Protein AF-0000000067925665 (afdb_homodimer)

Nearest PDB structures (foldseek):
  3bj8-assembly2_C  TM=7.195E-01  e=6.889E-09  Mus musculus
  3bj7-assembly2_C  TM=7.429E-01  e=3.685E-08  Mus musculus
  2b3v-assembly1_A  TM=7.697E-01  e=1.733E-07  Homo sapiens
  2q4v-assembly1_B  TM=7.565E-01  e=7.492E-08  Homo sapiens
  7mx2-assembly1_A  TM=7.581E-01  e=2.552E-07  Homo sapiens

Secondary structure (DSSP, 8-state):
--PEEEEE-TT-GGGGGSB-TTSSSSPPPHHHHHHHHHSTTEEEEEEEETTEEEEEEEEEEE--SSS--EEEEEEEEE-GGG-SSSHHHHHHHHHHHHHHHTT-SEEEEEEETT-HHHHHHHHT-SS-B---EEEEEEEEE-S-------/--PEEEEE-TT-GGGGGSB-TTSSSSPPPHHHHHHHHHSTTEEEEEEEETTEEEEEEEEEEE--SSS--EEEEEEEEE-GGG-SSSHHHHHHHHHHHHHHHTT-SEEEEEEETT-HHHHHHHHT-SS-B---EEEEEEEEE-S-------

Foldseek 3Di:
DDKDKDKDAQVNLVLQVAEDPPQDPDDDDSVVVNVQRPDPQKIKIFIDDPSHGFHMWIWGWDDDPPDFIEIETEDTGGHPVCPPVCRSVVNVVVVVVVCVVVRGPYYDYDDDPPPVVVVVSVVPDPDDDDDDDDDDDDDDDPDDPPPPPD/DDKDKDKDAQVNLVLQVAEDPWQDPDDDDSVVVNVQRPDPQKIKIFIDDPSHGFHMWIWGWDDDPPDFIEIETEDTGGHPVCPPVCRSVVNVVVVVVVCVVVRGPYYDYDDDPPPVVVVVSVVPDPDDDDDDDDDDDDDDDPDDPPPPPD

pLDDT: mean 94.0, std 12.08, range [24.66, 98.81]

Solvent-accessible surface area (backbone atoms only — not comparable to full-atom values): 16370 Å² total; per-residue (Å²): 134,74,74,45,79,42,76,61,49,68,88,46,66,71,61,66,72,38,55,45,71,66,31,51,97,39,75,74,36,70,69,35,36,51,52,31,43,63,35,76,52,42,46,38,33,33,31,32,44,93,82,25,30,40,22,37,32,34,32,36,59,43,70,33,38,45,54,73,30,28,26,38,45,76,44,78,27,53,11,75,95,56,50,96,67,57,54,67,58,53,44,49,53,54,49,51,50,51,28,44,77,70,61,19,41,29,32,35,40,65,43,51,77,83,40,56,71,60,49,53,55,64,70,65,46,87,54,58,56,73,79,71,40,63,31,36,32,43,53,31,47,52,61,71,71,77,70,73,74,121,137,72,73,44,79,42,75,59,48,69,88,46,66,70,61,66,72,38,54,44,71,65,31,52,97,40,75,72,37,69,70,34,35,51,52,32,44,64,34,76,55,43,46,40,34,33,32,31,43,93,83,25,30,40,24,37,33,34,34,36,60,43,70,32,36,45,54,74,30,27,27,38,46,74,44,76,27,53,11,74,95,57,52,95,67,58,55,68,58,54,43,49,53,54,49,52,51,51,30,43,76,70,62,21,42,30,32,35,38,66,43,51,77,82,40,56,71,60,49,53,55,63,71,66,46,87,52,57,56,73,80,71,41,64,32,35,33,44,51,31,47,52,62,72,72,77,70,73,75,122

Organism: Mesorhizobium plurifarium (NCBI:txid69974)

Structure (mmCIF, N/CA/C/O backbone):
data_AF-0000000067925665-model_v1
#
loop_
_entity.id
_entity.type
_entity.pdbx_description
1 polymer "Aminoglycoside 6'-N-acetyltransferase"
#
loop_
_atom_site.group_PDB
_atom_site.id
_atom_site.type_symbol
_atom_site.label_atom_id
_atom_site.label_alt_id
_atom_site.label_comp_id
_atom_site.label_asym_id
_atom_site.label_entity_id
_atom_site.label_seq_id
_atom_site.pdbx_PDB_ins_code
_atom_site.Cartn_x
_atom_site.Cartn_y
_atom_site.Cartn_z
_atom_site.occupancy
_atom_site.B_iso_or_equiv
_atom_site.auth_seq_id
_atom_site.auth_comp_id
_atom_site.auth_asym_id
_atom_site.auth_atom_id
_atom_site.pdbx_PDB_model_num
ATOM 1 N N . MET A 1 1 ? -8.602 -28.922 -16.219 1 76.88 1 MET A N 1
ATOM 2 C CA . MET A 1 1 ? -7.559 -28.672 -15.234 1 76.88 1 MET A CA 1
ATOM 3 C C . MET A 1 1 ? -8.164 -28.141 -13.93 1 76.88 1 MET A C 1
ATOM 5 O O . MET A 1 1 ? -9.078 -27.328 -13.953 1 76.88 1 MET A O 1
ATOM 9 N N . ASN A 1 2 ? -7.898 -28.891 -12.844 1 91.25 2 ASN A N 1
ATOM 10 C CA . ASN A 1 2 ? -8.469 -28.484 -11.562 1 91.25 2 ASN A CA 1
ATOM 11 C C . ASN A 1 2 ? -7.59 -27.484 -10.836 1 91.25 2 ASN A C 1
ATOM 13 O O . ASN A 1 2 ? -6.43 -27.766 -10.531 1 91.25 2 ASN A O 1
ATOM 17 N N . VAL A 1 3 ? -7.988 -26.25 -10.703 1 97.19 3 VAL A N 1
ATOM 18 C CA . VAL A 1 3 ? -7.234 -25.203 -10.039 1 97.19 3 VAL A CA 1
ATOM 19 C C . VAL A 1 3 ? -7.754 -25.016 -8.609 1 97.19 3 VAL A C 1
ATOM 21 O O . VAL A 1 3 ? -8.961 -24.859 -8.398 1 97.19 3 VAL A O 1
ATOM 24 N N . GLU A 1 4 ? -6.863 -25.172 -7.641 1 98.38 4 GLU A N 1
ATOM 25 C CA . GLU A 1 4 ? -7.176 -24.859 -6.254 1 98.38 4 GLU A CA 1
ATOM 26 C C . GLU A 1 4 ? -6.723 -23.438 -5.895 1 98.38 4 GLU A C 1
ATOM 28 O O . GLU A 1 4 ? -5.555 -23.094 -6.07 1 98.38 4 GLU A O 1
ATOM 33 N N . ILE A 1 5 ? -7.672 -22.609 -5.465 1 98.69 5 ILE A N 1
ATOM 34 C CA . ILE A 1 5 ? -7.359 -21.281 -4.934 1 98.69 5 ILE A CA 1
ATOM 35 C C . ILE A 1 5 ? -7.227 -21.359 -3.416 1 98.69 5 ILE A C 1
ATOM 37 O O . ILE A 1 5 ? -8.172 -21.734 -2.721 1 98.69 5 ILE A O 1
ATOM 41 N N . ARG A 1 6 ? -6.062 -20.953 -2.941 1 98.25 6 ARG A N 1
ATOM 42 C CA . ARG A 1 6 ? -5.789 -21.172 -1.525 1 98.25 6 ARG A CA 1
ATOM 43 C C . ARG A 1 6 ? -5.168 -19.922 -0.889 1 98.25 6 ARG A C 1
ATOM 45 O O . ARG A 1 6 ? -4.195 -19.375 -1.404 1 98.25 6 ARG A O 1
ATOM 52 N N . ARG A 1 7 ? -5.758 -19.5 0.248 1 98.69 7 ARG A N 1
ATOM 53 C CA . ARG A 1 7 ? -5.105 -18.5 1.078 1 98.69 7 ARG A CA 1
ATOM 54 C C . ARG A 1 7 ? -3.984 -19.109 1.908 1 98.69 7 ARG A C 1
ATOM 56 O O . ARG A 1 7 ? -4.168 -20.156 2.525 1 98.69 7 ARG A O 1
ATOM 63 N N . LEU A 1 8 ? -2.846 -18.484 1.932 1 98.12 8 LEU A N 1
ATOM 64 C CA . LEU A 1 8 ? -1.741 -18.938 2.771 1 98.12 8 LEU A CA 1
ATOM 65 C C . LEU A 1 8 ? -1.791 -18.266 4.141 1 98.12 8 LEU A C 1
ATOM 67 O O . LEU A 1 8 ? -2.133 -17.094 4.246 1 98.12 8 LEU A O 1
ATOM 71 N N . HIS A 1 9 ? -1.463 -19.031 5.16 1 98 9 HIS A N 1
ATOM 72 C CA . HIS A 1 9 ? -1.347 -18.562 6.535 1 98 9 HIS A CA 1
ATOM 73 C C . HIS A 1 9 ? 0.054 -18.797 7.086 1 98 9 HIS A C 1
ATOM 75 O O . HIS A 1 9 ? 0.845 -19.531 6.484 1 98 9 HIS A O 1
ATOM 81 N N . PRO A 1 10 ? 0.32 -18.078 8.188 1 96.75 10 PRO A N 1
ATOM 82 C CA . PRO A 1 10 ? 1.591 -18.422 8.828 1 96.75 10 PRO A CA 1
ATOM 83 C C . PRO A 1 10 ? 1.768 -19.922 9.016 1 96.75 10 PRO A C 1
ATOM 85 O O . PRO A 1 10 ? 0.845 -20.609 9.469 1 96.75 10 PRO A O 1
ATOM 88 N N . GLY A 1 11 ? 2.924 -20.469 8.57 1 94.75 11 GLY A N 1
ATOM 89 C CA . GLY A 1 11 ? 3.168 -21.891 8.664 1 94.75 11 GLY A CA 1
ATOM 90 C C . GLY A 1 11 ? 2.971 -22.625 7.352 1 94.75 11 GLY A C 1
ATOM 91 O O . GLY A 1 11 ? 3.344 -23.797 7.223 1 94.75 11 GLY A O 1
ATOM 92 N N . ASP A 1 12 ? 2.432 -21.938 6.324 1 95.19 12 ASP A N 1
ATOM 93 C CA . ASP A 1 12 ? 2.16 -22.547 5.027 1 95.19 12 ASP A CA 1
ATOM 94 C C . ASP A 1 12 ? 3.344 -22.359 4.078 1 95.19 12 ASP A C 1
ATOM 96 O O . ASP A 1 12 ? 3.195 -22.5 2.859 1 95.19 12 ASP A O 1
ATOM 100 N N . ASP A 1 13 ? 4.52 -22.125 4.57 1 92.06 13 ASP A N 1
ATOM 101 C CA . ASP A 1 13 ? 5.684 -21.781 3.756 1 92.06 13 ASP A CA 1
ATOM 102 C C . ASP A 1 13 ? 6.016 -22.906 2.783 1 92.06 13 ASP A C 1
ATOM 104 O O . ASP A 1 13 ? 6.461 -22.656 1.66 1 92.06 13 ASP A O 1
ATOM 108 N N . ALA A 1 14 ? 5.785 -24.094 3.176 1 91.94 14 ALA A N 1
ATOM 109 C CA . ALA A 1 14 ? 6.152 -25.266 2.379 1 91.94 14 ALA A CA 1
ATOM 110 C C . ALA A 1 14 ? 5.363 -25.297 1.074 1 91.94 14 ALA A C 1
ATOM 112 O O . ALA A 1 14 ? 5.805 -25.906 0.093 1 91.94 14 ALA A O 1
ATOM 113 N N . VAL A 1 15 ? 4.195 -24.656 1.074 1 92.06 15 VAL A N 1
ATOM 114 C CA . VAL A 1 15 ? 3.33 -24.656 -0.099 1 92.06 15 VAL A CA 1
ATOM 115 C C . VAL A 1 15 ? 4.055 -24 -1.272 1 92.06 15 VAL A C 1
ATOM 117 O O . VAL A 1 15 ? 3.926 -24.453 -2.416 1 92.06 15 VAL A O 1
ATOM 120 N N . VAL A 1 16 ? 4.906 -22.984 -0.996 1 93.62 16 VAL A N 1
ATOM 121 C CA . VAL A 1 16 ? 5.527 -22.219 -2.072 1 93.62 16 VAL A CA 1
ATOM 122 C C . VAL A 1 16 ? 6.887 -22.812 -2.414 1 93.62 16 VAL A C 1
ATOM 124 O O . VAL A 1 16 ? 7.641 -22.25 -3.213 1 93.62 16 VAL A O 1
ATOM 127 N N . MET A 1 17 ? 7.25 -23.922 -1.856 1 88.44 17 MET A N 1
ATOM 128 C CA . MET A 1 17 ? 8.484 -24.625 -2.209 1 88.44 17 MET A CA 1
ATOM 129 C C . MET A 1 17 ? 8.391 -25.219 -3.615 1 88.44 17 MET A C 1
ATOM 131 O O . MET A 1 17 ? 9.414 -25.453 -4.262 1 88.44 17 MET A O 1
ATOM 135 N N . ARG A 1 18 ? 7.168 -25.5 -4.066 1 93.75 18 ARG A N 1
ATOM 136 C CA . ARG A 1 18 ? 6.926 -25.938 -5.438 1 93.75 18 ARG A CA 1
ATOM 137 C C . ARG A 1 18 ? 6.188 -24.859 -6.234 1 93.75 18 ARG A C 1
ATOM 139 O O . ARG A 1 18 ? 4.957 -24.859 -6.293 1 93.75 18 ARG A O 1
ATOM 146 N N . VAL A 1 19 ? 6.859 -24.047 -6.859 1 97.25 19 VAL A N 1
ATOM 147 C CA . VAL A 1 19 ? 6.312 -22.891 -7.566 1 97.25 19 VAL A CA 1
ATOM 148 C C . VAL A 1 19 ? 6.812 -22.875 -9.008 1 97.25 19 VAL A C 1
ATOM 150 O O . VAL A 1 19 ? 7.984 -23.156 -9.266 1 97.25 19 VAL A O 1
ATOM 153 N N . ALA A 1 20 ? 5.895 -22.703 -9.875 1 97.38 20 ALA A N 1
ATOM 154 C CA . ALA A 1 20 ? 6.258 -22.609 -11.289 1 97.38 20 ALA A CA 1
ATOM 155 C C . ALA A 1 20 ? 7.141 -21.391 -11.547 1 97.38 20 ALA A C 1
ATOM 157 O O . ALA A 1 20 ? 7.078 -20.406 -10.812 1 97.38 20 ALA A O 1
ATOM 158 N N . ASP A 1 21 ? 7.887 -21.453 -12.625 1 95.31 21 ASP A N 1
ATOM 159 C CA . ASP A 1 21 ? 8.742 -20.328 -13.023 1 95.31 21 ASP A CA 1
ATOM 160 C C . ASP A 1 21 ? 7.918 -19.094 -13.344 1 95.31 21 ASP A C 1
ATOM 162 O O . ASP A 1 21 ? 6.84 -19.188 -13.93 1 95.31 21 ASP A O 1
ATOM 166 N N . ALA A 1 22 ? 8.383 -17.984 -12.883 1 96.19 22 ALA A N 1
ATOM 167 C CA . ALA A 1 22 ? 7.887 -16.672 -13.297 1 96.19 22 ALA A CA 1
ATOM 168 C C . ALA A 1 22 ? 6.602 -16.312 -12.555 1 96.19 22 ALA A C 1
ATOM 170 O O . ALA A 1 22 ? 5.898 -15.375 -12.938 1 96.19 22 ALA A O 1
ATOM 171 N N . VAL A 1 23 ? 6.277 -17.109 -11.477 1 97.75 23 VAL A N 1
ATOM 172 C CA . VAL A 1 23 ? 5.18 -16.688 -10.609 1 97.75 23 VAL A CA 1
ATOM 173 C C . VAL A 1 23 ? 5.613 -15.492 -9.766 1 97.75 23 VAL A C 1
ATOM 175 O O . VAL A 1 23 ? 4.848 -14.539 -9.578 1 97.75 23 VAL A O 1
ATOM 178 N N . PHE A 1 24 ? 6.781 -15.594 -9.25 1 97.44 24 PHE A N 1
ATOM 179 C CA . PHE A 1 24 ? 7.43 -14.508 -8.531 1 97.44 24 PHE A CA 1
ATOM 180 C C . PHE A 1 24 ? 8.547 -13.891 -9.367 1 97.44 24 PHE A C 1
ATOM 182 O O . PHE A 1 24 ? 9.102 -14.547 -10.25 1 97.44 24 PHE A O 1
ATOM 189 N N . ASP A 1 25 ? 8.859 -12.617 -9.133 1 95.75 25 ASP A N 1
ATOM 190 C CA . ASP A 1 25 ? 9.891 -11.922 -9.898 1 95.75 25 ASP A CA 1
ATOM 191 C C . ASP A 1 25 ? 11.281 -12.453 -9.555 1 95.75 25 ASP A C 1
ATOM 193 O O . ASP A 1 25 ? 12.148 -12.523 -10.422 1 95.75 25 ASP A O 1
ATOM 197 N N . GLU A 1 26 ? 11.523 -12.773 -8.305 1 96.5 26 GLU A N 1
ATOM 198 C CA . GLU A 1 26 ? 12.742 -13.367 -7.773 1 96.5 26 GLU A CA 1
ATOM 199 C C . GLU A 1 26 ? 12.43 -14.594 -6.914 1 96.5 26 GLU A C 1
ATOM 201 O O . GLU A 1 26 ? 11.281 -14.805 -6.523 1 96.5 26 GLU A O 1
ATOM 206 N N . PRO A 1 27 ? 13.438 -15.422 -6.738 1 95.5 27 PRO A N 1
ATOM 207 C CA . PRO A 1 27 ? 13.18 -16.562 -5.863 1 95.5 27 PRO A CA 1
ATOM 208 C C . PRO A 1 27 ? 12.648 -16.156 -4.492 1 95.5 27 PRO A C 1
ATOM 210 O O . PRO A 1 27 ? 13.133 -15.188 -3.902 1 95.5 27 PRO A O 1
ATOM 213 N N . VAL A 1 28 ? 11.695 -16.906 -4.07 1 96.81 28 VAL A N 1
ATOM 214 C CA . VAL A 1 28 ? 11.117 -16.656 -2.756 1 96.81 28 VAL A CA 1
ATOM 215 C C . VAL A 1 28 ? 12.141 -16.969 -1.668 1 96.81 28 VAL A C 1
ATOM 217 O O . VAL A 1 28 ? 12.789 -18.031 -1.698 1 96.81 28 VAL A O 1
ATOM 220 N N . ARG A 1 29 ? 12.328 -16.078 -0.733 1 95.94 29 ARG A N 1
ATOM 221 C CA . ARG A 1 29 ? 13.141 -16.328 0.455 1 95.94 29 ARG A CA 1
ATOM 222 C C . ARG A 1 29 ? 12.266 -16.766 1.628 1 95.94 29 ARG A C 1
ATOM 224 O O . ARG A 1 29 ? 11.32 -16.062 1.994 1 95.94 29 ARG A O 1
ATOM 231 N N . PRO A 1 30 ? 12.648 -17.828 2.264 1 94.75 30 PRO A N 1
ATOM 232 C CA . PRO A 1 30 ? 11.82 -18.344 3.35 1 94.75 30 PRO A CA 1
ATOM 233 C C . PRO A 1 30 ? 11.609 -17.328 4.469 1 94.75 30 PRO A C 1
ATOM 235 O O . PRO A 1 30 ? 10.508 -17.234 5.016 1 94.75 30 PRO A O 1
ATOM 238 N N . ASP A 1 31 ? 12.641 -16.625 4.812 1 95.31 31 ASP A N 1
ATOM 239 C CA . ASP A 1 31 ? 12.523 -15.648 5.891 1 95.31 31 ASP A CA 1
ATOM 240 C C . ASP A 1 31 ? 11.586 -14.508 5.496 1 95.31 31 ASP A C 1
ATOM 242 O O . ASP A 1 31 ? 10.789 -14.039 6.316 1 95.31 31 ASP A O 1
ATOM 246 N N . ARG A 1 32 ? 11.625 -14.086 4.254 1 96.88 32 ARG A N 1
ATOM 247 C CA . ARG A 1 32 ? 10.734 -13.039 3.775 1 96.88 32 ARG A CA 1
ATOM 248 C C . ARG A 1 32 ? 9.289 -13.523 3.717 1 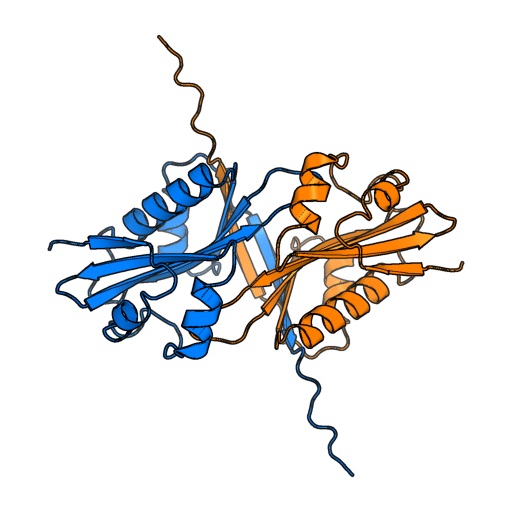96.88 32 ARG A C 1
ATOM 250 O O . ARG A 1 32 ? 8.375 -12.805 4.105 1 96.88 32 ARG A O 1
ATOM 257 N N . LEU A 1 33 ? 9.164 -14.719 3.244 1 97.44 33 LEU A N 1
ATOM 258 C CA . LEU A 1 33 ? 7.824 -15.297 3.178 1 97.44 33 LEU A CA 1
ATOM 259 C C . LEU A 1 33 ? 7.215 -15.414 4.57 1 97.44 33 LEU A C 1
ATOM 261 O O . LEU A 1 33 ? 6.059 -15.047 4.777 1 97.44 33 LEU A O 1
ATOM 265 N N . ALA A 1 34 ? 7.984 -15.93 5.477 1 96.5 34 ALA A N 1
ATOM 266 C CA . ALA A 1 34 ? 7.504 -16.047 6.852 1 96.5 34 ALA A CA 1
ATOM 267 C C . ALA A 1 34 ? 7.105 -14.695 7.418 1 96.5 34 ALA A C 1
ATOM 269 O O . ALA A 1 34 ? 6.051 -14.555 8.039 1 96.5 34 ALA A O 1
ATOM 270 N N . ALA A 1 35 ? 7.949 -13.719 7.242 1 96.44 35 ALA A N 1
ATOM 271 C CA . ALA A 1 35 ? 7.656 -12.367 7.707 1 96.44 35 ALA A CA 1
ATOM 272 C C . ALA A 1 35 ? 6.379 -11.828 7.066 1 96.44 35 ALA A C 1
ATOM 274 O O . ALA A 1 35 ? 5.551 -11.211 7.742 1 96.44 35 ALA A O 1
ATOM 275 N N . TYR A 1 36 ? 6.266 -12.078 5.773 1 97.69 36 TYR A N 1
ATOM 276 C CA . TYR A 1 36 ? 5.082 -11.648 5.035 1 97.69 36 TYR A CA 1
ATOM 277 C C . TYR A 1 36 ? 3.82 -12.273 5.613 1 97.69 36 TYR A C 1
ATOM 279 O O . TYR A 1 36 ? 2.857 -11.57 5.926 1 97.69 36 TYR A O 1
ATOM 287 N N . LEU A 1 37 ? 3.861 -13.547 5.793 1 97.69 37 LEU A N 1
ATOM 288 C CA . LEU A 1 37 ? 2.68 -14.289 6.219 1 97.69 37 LEU A CA 1
ATOM 289 C C . LEU A 1 37 ? 2.338 -13.984 7.672 1 97.69 37 LEU A C 1
ATOM 291 O O . LEU A 1 37 ? 1.18 -14.094 8.078 1 97.69 37 LEU A O 1
ATOM 295 N N . ASN A 1 38 ? 3.295 -13.562 8.461 1 97.06 38 ASN A N 1
ATOM 296 C CA . ASN A 1 38 ? 3.078 -13.266 9.875 1 97.06 38 ASN A CA 1
ATOM 297 C C . ASN A 1 38 ? 2.662 -11.812 10.086 1 97.06 38 ASN A C 1
ATOM 299 O O . ASN A 1 38 ? 2.287 -11.422 11.195 1 97.06 38 ASN A O 1
ATOM 303 N N . ALA A 1 39 ? 2.775 -10.969 9.102 1 96.56 39 ALA A N 1
ATOM 304 C CA . ALA A 1 39 ? 2.447 -9.555 9.234 1 96.56 39 ALA A CA 1
ATOM 305 C C . ALA A 1 39 ? 0.939 -9.328 9.164 1 96.56 39 ALA A C 1
ATOM 307 O O . ALA A 1 39 ? 0.317 -9.578 8.125 1 96.56 39 ALA A O 1
ATOM 308 N N . PRO A 1 40 ? 0.435 -8.773 10.25 1 94.44 40 PRO A N 1
ATOM 309 C CA . PRO A 1 40 ? -0.999 -8.492 10.164 1 94.44 40 PRO A CA 1
ATOM 310 C C . PRO A 1 40 ? -1.345 -7.535 9.023 1 94.44 40 PRO A C 1
ATOM 312 O O . PRO A 1 40 ? -0.622 -6.562 8.789 1 94.44 40 PRO A O 1
ATOM 315 N N . GLY A 1 41 ? -2.299 -7.848 8.242 1 96.06 41 GLY A N 1
ATOM 316 C CA . GLY A 1 41 ? -2.75 -7.004 7.145 1 96.06 41 GLY A CA 1
ATOM 317 C C . GLY A 1 41 ? -2.23 -7.453 5.793 1 96.06 41 GLY A C 1
ATOM 318 O O . GLY A 1 41 ? -2.664 -6.945 4.754 1 96.06 41 GLY A O 1
ATOM 319 N N . HIS A 1 42 ? -1.227 -8.367 5.852 1 98.31 42 HIS A N 1
ATOM 320 C CA . HIS A 1 42 ? -0.756 -8.969 4.605 1 98.31 42 HIS A CA 1
ATOM 321 C C . HIS A 1 42 ? -1.5 -10.266 4.305 1 98.31 42 HIS A C 1
ATOM 323 O O . HIS A 1 42 ? -1.731 -11.078 5.203 1 98.31 42 HIS A O 1
ATOM 329 N N . PHE A 1 43 ? -1.867 -10.414 3.023 1 98.56 43 PHE A N 1
ATOM 330 C CA . PHE A 1 43 ? -2.611 -11.594 2.594 1 98.56 43 PHE A CA 1
ATOM 331 C C . PHE A 1 43 ? -2.059 -12.133 1.28 1 98.56 43 PHE A C 1
ATOM 333 O O . PHE A 1 43 ? -1.716 -11.367 0.381 1 98.56 43 PHE A O 1
ATOM 340 N N . MET A 1 44 ? -1.987 -13.43 1.207 1 98.62 44 MET A N 1
ATOM 341 C CA . MET A 1 44 ? -1.531 -14.07 -0.023 1 98.62 44 MET A CA 1
ATOM 342 C C . MET A 1 44 ? -2.473 -15.203 -0.43 1 98.62 44 MET A C 1
ATOM 344 O O . MET A 1 44 ? -2.836 -16.047 0.395 1 98.62 44 MET A O 1
ATOM 348 N N . ILE A 1 45 ? -2.846 -15.172 -1.647 1 98.75 45 ILE A N 1
ATOM 349 C CA . ILE A 1 45 ? -3.57 -16.25 -2.305 1 98.75 45 ILE A CA 1
ATOM 350 C C . ILE A 1 45 ? -2.676 -16.906 -3.354 1 98.75 45 ILE A C 1
ATOM 352 O O . ILE A 1 45 ? -1.936 -16.219 -4.066 1 98.75 45 ILE A O 1
ATOM 356 N N . VAL A 1 46 ? -2.764 -18.234 -3.424 1 98.75 46 VAL A N 1
ATOM 357 C CA . VAL A 1 46 ? -2.076 -18.938 -4.5 1 98.75 46 VAL A CA 1
ATOM 358 C C . VAL A 1 46 ? -3.07 -19.797 -5.27 1 98.75 46 VAL A C 1
ATOM 360 O O . VAL A 1 46 ? -4.125 -20.172 -4.738 1 98.75 46 VAL A O 1
ATOM 363 N N . ALA A 1 47 ? -2.754 -20 -6.52 1 98.81 47 ALA A N 1
ATOM 364 C CA . ALA A 1 47 ? -3.402 -21 -7.348 1 98.81 47 ALA A CA 1
ATOM 365 C C . ALA A 1 47 ? -2.531 -22.25 -7.48 1 98.81 47 ALA A C 1
ATOM 367 O O . ALA A 1 47 ? -1.376 -22.172 -7.902 1 98.81 47 ALA A O 1
ATOM 368 N N . ILE A 1 48 ? -3.096 -23.391 -7.164 1 98.5 48 ILE A N 1
ATOM 369 C CA . ILE A 1 48 ? -2.344 -24.641 -7.184 1 98.5 48 ILE A CA 1
ATOM 370 C C . ILE A 1 48 ? -2.924 -25.562 -8.242 1 98.5 48 ILE A C 1
ATOM 372 O O . ILE A 1 48 ? -4.133 -25.812 -8.273 1 98.5 48 ILE A O 1
ATOM 376 N N . ILE A 1 49 ? -2.061 -26 -9.125 1 97.69 49 ILE A N 1
ATOM 377 C CA . ILE A 1 49 ? -2.387 -26.969 -10.164 1 97.69 49 ILE A CA 1
ATOM 378 C C . ILE A 1 49 ? -1.404 -28.141 -10.109 1 97.69 49 ILE A C 1
ATOM 380 O O . ILE A 1 49 ? -0.194 -27.938 -10.242 1 97.69 49 ILE A O 1
ATOM 384 N N . ASP A 1 50 ? -1.93 -29.328 -9.906 1 94.94 50 ASP A N 1
ATOM 385 C CA . ASP A 1 50 ? -1.1 -30.531 -9.828 1 94.94 50 ASP A CA 1
ATOM 386 C C . ASP A 1 50 ? 0.028 -30.359 -8.812 1 94.94 50 ASP A C 1
ATOM 388 O O . ASP A 1 50 ? 1.194 -30.609 -9.125 1 94.94 50 ASP A O 1
ATOM 392 N N . GLU A 1 51 ? -0.276 -29.734 -7.699 1 94.19 51 GLU A N 1
ATOM 393 C CA . GLU A 1 51 ? 0.587 -29.594 -6.531 1 94.19 51 GLU A CA 1
ATOM 394 C C . GLU A 1 51 ? 1.672 -28.547 -6.773 1 94.19 51 GLU A C 1
ATOM 396 O O . GLU A 1 51 ? 2.643 -28.469 -6.016 1 94.19 51 GLU A O 1
ATOM 401 N N . ILE A 1 52 ? 1.479 -27.781 -7.816 1 96.31 52 ILE A N 1
ATOM 402 C CA . ILE A 1 52 ? 2.416 -26.719 -8.156 1 96.31 52 ILE A CA 1
ATOM 403 C C . ILE A 1 52 ? 1.728 -25.359 -8.023 1 96.31 52 ILE A C 1
ATOM 405 O O . ILE A 1 52 ? 0.591 -25.188 -8.469 1 96.31 52 ILE A O 1
ATOM 409 N N . VAL A 1 53 ? 2.395 -24.484 -7.336 1 98.44 53 VAL A N 1
ATOM 410 C CA . VAL A 1 53 ? 1.88 -23.109 -7.32 1 98.44 53 VAL A CA 1
ATOM 411 C C . VAL A 1 53 ? 2.037 -22.484 -8.703 1 98.44 53 VAL A C 1
ATOM 413 O O . VAL A 1 53 ? 3.156 -22.234 -9.156 1 98.44 53 VAL A O 1
ATOM 416 N N . ALA A 1 54 ? 0.914 -22.234 -9.328 1 98.62 54 ALA A N 1
ATOM 417 C CA . ALA A 1 54 ? 0.888 -21.734 -10.703 1 98.62 54 ALA A CA 1
ATOM 418 C C . ALA A 1 54 ? 0.657 -20.234 -10.742 1 98.62 54 ALA A C 1
ATOM 420 O O . ALA A 1 54 ? 0.858 -19.594 -11.773 1 98.62 54 ALA A O 1
ATOM 421 N N . GLY A 1 55 ? 0.226 -19.656 -9.641 1 98.69 55 GLY A N 1
ATOM 422 C CA . GLY A 1 55 ? -0.042 -18.219 -9.539 1 98.69 55 GLY A CA 1
ATOM 423 C C . GLY A 1 55 ? -0.06 -17.719 -8.109 1 98.69 55 GLY A C 1
ATOM 424 O O . GLY A 1 55 ? -0.174 -18.516 -7.164 1 98.69 55 GLY A O 1
ATOM 425 N N . GLN A 1 56 ? 0.112 -16.422 -7.984 1 98.69 56 GLN A N 1
ATOM 426 C CA . GLN A 1 56 ? 0.035 -15.773 -6.68 1 98.69 56 GLN A CA 1
ATOM 427 C C . GLN A 1 56 ? -0.68 -14.43 -6.777 1 98.69 56 GLN A C 1
ATOM 429 O O . GLN A 1 56 ? -0.692 -13.805 -7.836 1 98.69 56 GLN A O 1
ATOM 434 N N . CYS A 1 57 ? -1.317 -14.039 -5.754 1 98.69 57 CYS A N 1
ATOM 435 C CA . CYS A 1 57 ? -1.908 -12.727 -5.52 1 98.69 57 CYS A CA 1
ATOM 436 C C . CYS A 1 57 ? -1.612 -12.242 -4.105 1 98.69 57 CYS A C 1
ATOM 438 O O . CYS A 1 57 ? -1.961 -12.906 -3.129 1 98.69 57 CYS A O 1
ATOM 440 N N . ALA A 1 58 ? -0.922 -11.164 -4.004 1 98.62 58 ALA A N 1
ATOM 441 C CA . ALA A 1 58 ? -0.505 -10.602 -2.721 1 98.62 58 ALA A CA 1
ATOM 442 C C . ALA A 1 58 ? -1.149 -9.242 -2.48 1 98.62 58 ALA A C 1
ATOM 444 O O . ALA A 1 58 ? -1.311 -8.453 -3.414 1 98.62 58 ALA A O 1
ATOM 445 N N . ALA A 1 59 ? -1.526 -8.984 -1.219 1 98.69 59 ALA A N 1
ATOM 446 C CA . ALA A 1 59 ? -2.211 -7.738 -0.899 1 98.69 59 ALA A CA 1
ATOM 447 C C . ALA A 1 59 ? -1.902 -7.293 0.526 1 98.69 59 ALA A C 1
ATOM 449 O O . ALA A 1 59 ? -1.452 -8.094 1.35 1 98.69 59 ALA A O 1
ATOM 450 N N . VAL A 1 60 ? -2.107 -6.043 0.772 1 98.25 60 VAL A N 1
ATOM 451 C CA . VAL A 1 60 ? -1.941 -5.473 2.105 1 98.25 60 VAL A CA 1
ATOM 452 C C . VAL A 1 60 ? -3.082 -4.5 2.396 1 98.25 60 VAL A C 1
ATOM 454 O O . VAL A 1 60 ? -3.504 -3.748 1.515 1 98.25 60 VAL A O 1
ATOM 457 N N . ILE A 1 61 ? -3.594 -4.5 3.613 1 97.94 61 ILE A N 1
ATOM 458 C CA . ILE A 1 61 ? -4.625 -3.551 4.023 1 97.94 61 ILE A CA 1
ATOM 459 C C . ILE A 1 61 ? -3.992 -2.186 4.289 1 97.94 61 ILE A C 1
ATOM 461 O O . ILE A 1 61 ? -2.988 -2.088 5 1 97.94 61 ILE A O 1
ATOM 465 N N . HIS A 1 62 ? -4.586 -1.217 3.729 1 97.56 62 HIS A N 1
ATOM 466 C CA . HIS A 1 62 ? -4.227 0.184 3.924 1 97.56 62 HIS A CA 1
ATOM 467 C C . HIS A 1 62 ? -5.316 0.929 4.691 1 97.56 62 HIS A C 1
ATOM 469 O O . HIS A 1 62 ? -6.41 1.146 4.168 1 97.56 62 HIS A O 1
ATOM 475 N N . ARG A 1 63 ? -5.012 1.342 5.883 1 97.81 63 ARG A N 1
ATOM 476 C CA . ARG A 1 63 ? -5.961 2.08 6.711 1 97.81 63 ARG A CA 1
ATOM 477 C C . ARG A 1 63 ? -5.715 3.582 6.617 1 97.81 63 ARG A C 1
ATOM 479 O O . ARG A 1 63 ? -4.617 4.016 6.266 1 97.81 63 ARG A O 1
ATOM 486 N N . HIS A 1 64 ? -6.707 4.305 6.934 1 97.25 64 HIS A N 1
ATOM 487 C CA . HIS A 1 64 ? -6.664 5.762 6.902 1 97.25 64 HIS A CA 1
ATOM 488 C C . HIS A 1 64 ? -7.441 6.359 8.07 1 97.25 64 HIS A C 1
ATOM 490 O O . HIS A 1 64 ? -8.477 5.824 8.477 1 97.25 64 HIS A O 1
ATOM 496 N N . PRO A 1 65 ? -6.961 7.473 8.547 1 96.88 65 PRO A N 1
ATOM 497 C CA . PRO A 1 65 ? -7.711 8.125 9.625 1 96.88 65 PRO A CA 1
ATOM 498 C C . PRO A 1 65 ? -8.969 8.836 9.125 1 96.88 65 PRO A C 1
ATOM 500 O O . PRO A 1 65 ? -9.898 9.07 9.898 1 96.88 65 PRO A O 1
ATOM 503 N N . ASP A 1 66 ? -9.016 9.227 7.812 1 97.12 66 ASP A N 1
ATOM 504 C CA . ASP A 1 66 ? -10.07 10.133 7.348 1 97.12 66 ASP A CA 1
ATOM 505 C C . ASP A 1 66 ? -10.844 9.516 6.18 1 97.12 66 ASP A C 1
ATOM 507 O O . ASP A 1 66 ? -11.656 10.188 5.551 1 97.12 66 ASP A O 1
ATOM 511 N N . LYS A 1 67 ? -10.617 8.273 5.801 1 96.81 67 LYS A N 1
ATOM 512 C CA . LYS A 1 67 ? -11.359 7.586 4.75 1 96.81 67 LYS A CA 1
ATOM 513 C C . LYS A 1 67 ? -11.43 6.086 5.02 1 96.81 67 LYS A C 1
ATOM 515 O O . LYS A 1 67 ? -10.93 5.609 6.043 1 96.81 67 LYS A O 1
ATOM 520 N N . VAL A 1 68 ? -12.062 5.383 4.164 1 96.31 68 VAL A N 1
ATOM 521 C CA . VAL A 1 68 ? -12.32 3.957 4.344 1 96.31 68 VAL A CA 1
ATOM 522 C C . VAL A 1 68 ? -11.016 3.172 4.195 1 96.31 68 VAL A C 1
ATOM 524 O O . VAL A 1 68 ? -10.078 3.641 3.555 1 96.31 68 VAL A O 1
ATOM 527 N N . SER A 1 69 ? -11.023 2.018 4.832 1 97.25 69 SER A N 1
ATOM 528 C CA . SER A 1 69 ? -9.906 1.106 4.633 1 97.25 69 SER A CA 1
ATOM 529 C C . SER A 1 69 ? -9.938 0.488 3.24 1 97.25 69 SER A C 1
ATOM 531 O O . SER A 1 69 ? -11 0.145 2.73 1 97.25 69 SER A O 1
ATOM 533 N N . GLU A 1 70 ? -8.758 0.368 2.73 1 97.81 70 GLU A N 1
ATOM 534 C CA . GLU A 1 70 ? -8.617 -0.157 1.376 1 97.81 70 GLU A CA 1
ATOM 535 C C . GLU A 1 70 ? -7.719 -1.392 1.356 1 97.81 70 GLU A C 1
ATOM 537 O O . GLU A 1 70 ? -6.887 -1.574 2.244 1 97.81 70 GLU A O 1
ATOM 542 N N . LEU A 1 71 ? -8.016 -2.27 0.413 1 98.44 71 LEU A N 1
ATOM 543 C CA . LEU A 1 71 ? -7.113 -3.373 0.1 1 98.44 71 LEU A CA 1
ATOM 544 C C . LEU A 1 71 ? -6.23 -3.033 -1.096 1 98.44 71 LEU A C 1
ATOM 546 O O . LEU A 1 71 ? -6.734 -2.764 -2.188 1 98.44 71 LEU A O 1
ATOM 550 N N . TYR A 1 72 ? -4.941 -2.961 -0.884 1 98.25 72 TYR A N 1
ATOM 551 C CA . TYR A 1 72 ? -3.99 -2.75 -1.97 1 98.25 72 TYR A CA 1
ATOM 552 C C . TYR A 1 72 ? -3.508 -4.078 -2.541 1 98.25 72 TYR A C 1
ATOM 554 O O . TYR A 1 72 ? -2.803 -4.832 -1.864 1 98.25 72 TYR A O 1
ATOM 562 N N . ILE A 1 73 ? -3.875 -4.375 -3.758 1 98.25 73 ILE A N 1
ATOM 563 C CA . ILE A 1 73 ? -3.361 -5.535 -4.48 1 98.25 73 ILE A CA 1
ATOM 564 C C . ILE A 1 73 ? -1.976 -5.219 -5.043 1 98.25 73 ILE A C 1
ATOM 566 O O . ILE A 1 73 ? -1.848 -4.469 -6.012 1 98.25 73 ILE A O 1
ATOM 570 N N . ASP A 1 74 ? -1.028 -5.859 -4.5 1 96.25 74 ASP A N 1
ATOM 571 C CA . ASP A 1 74 ? 0.366 -5.523 -4.773 1 96.25 74 ASP A CA 1
ATOM 572 C C . ASP A 1 74 ? 0.892 -6.305 -5.977 1 96.25 74 ASP A C 1
ATOM 574 O O . ASP A 1 74 ? 1.682 -5.781 -6.766 1 96.25 74 ASP A O 1
ATOM 578 N N . GLU A 1 75 ? 0.525 -7.566 -6.004 1 96.94 75 GLU A N 1
ATOM 579 C CA . GLU A 1 75 ? 1.033 -8.453 -7.043 1 96.94 75 GLU A CA 1
ATOM 580 C C . GLU A 1 75 ? -0.042 -9.43 -7.512 1 96.94 75 GLU A C 1
ATOM 582 O O . GLU A 1 75 ? -0.792 -9.969 -6.695 1 96.94 75 GLU A O 1
ATOM 587 N N . VAL A 1 76 ? -0.089 -9.586 -8.758 1 97.88 76 VAL A N 1
ATOM 588 C CA . VAL A 1 76 ? -0.813 -10.68 -9.398 1 97.88 76 VAL A CA 1
ATOM 589 C C . VAL A 1 76 ? 0.068 -11.328 -10.469 1 97.88 76 VAL A C 1
ATOM 591 O O . VAL A 1 76 ? 0.476 -10.672 -11.43 1 97.88 76 VAL A O 1
ATOM 594 N N . GLY A 1 77 ? 0.427 -12.562 -10.219 1 97.62 77 GLY A N 1
ATOM 595 C CA . GLY A 1 77 ? 1.272 -13.273 -11.164 1 97.62 77 GLY A CA 1
ATOM 596 C C . GLY A 1 77 ? 0.784 -14.68 -11.453 1 97.62 77 GLY A C 1
ATOM 597 O O . GLY A 1 77 ? 0.355 -15.398 -10.547 1 97.62 77 GLY A O 1
ATOM 598 N N . VAL A 1 78 ? 0.772 -15.023 -12.703 1 98.31 78 VAL A N 1
ATOM 599 C CA . VAL A 1 78 ? 0.472 -16.375 -13.164 1 98.31 78 VAL A CA 1
ATOM 600 C C . VAL A 1 78 ? 1.572 -16.859 -14.109 1 98.31 78 VAL A C 1
ATOM 602 O O . VAL A 1 78 ? 1.99 -16.125 -15.008 1 98.31 78 VAL A O 1
ATOM 605 N N . ALA A 1 79 ? 2.035 -18.094 -13.898 1 98.25 79 ALA A N 1
ATOM 606 C CA . ALA A 1 79 ? 3.066 -18.656 -14.766 1 98.25 79 ALA A CA 1
ATOM 607 C C . ALA A 1 79 ? 2.586 -18.719 -16.219 1 98.25 79 ALA A C 1
ATOM 609 O O . ALA A 1 79 ? 1.425 -19.031 -16.484 1 98.25 79 ALA A O 1
ATOM 610 N N . PRO A 1 80 ? 3.498 -18.516 -17.141 1 97.56 80 PRO A N 1
ATOM 611 C CA . PRO A 1 80 ? 3.133 -18.391 -18.562 1 97.56 80 PRO A CA 1
ATOM 612 C C . PRO A 1 80 ? 2.318 -19.578 -19.062 1 97.56 80 PRO A C 1
ATOM 614 O O . PRO A 1 80 ? 1.287 -19.391 -19.719 1 97.56 80 PRO A O 1
ATOM 617 N N . PRO A 1 81 ? 2.621 -20.812 -18.703 1 96.81 81 PRO A N 1
ATOM 618 C CA . PRO A 1 81 ? 1.852 -21.938 -19.234 1 96.81 81 PRO A CA 1
ATOM 619 C C . PRO A 1 81 ? 0.412 -21.953 -18.734 1 96.81 81 PRO A C 1
ATOM 621 O O . PRO A 1 81 ? -0.43 -22.672 -19.281 1 96.81 81 PRO A O 1
ATOM 624 N N . PHE A 1 82 ? 0.156 -21.188 -17.734 1 97.38 82 PHE A N 1
ATOM 625 C CA . PHE A 1 82 ? -1.149 -21.266 -17.094 1 97.38 82 PHE A CA 1
ATOM 626 C C . PHE A 1 82 ? -1.938 -19.984 -17.312 1 97.38 82 PHE A C 1
ATOM 628 O O . PHE A 1 82 ? -3.01 -19.797 -16.734 1 97.38 82 PHE A O 1
ATOM 635 N N . GLN A 1 83 ? -1.447 -19.078 -18.094 1 96.56 83 GLN A N 1
ATOM 636 C CA . GLN A 1 83 ? -2.107 -17.797 -18.344 1 96.56 83 GLN A CA 1
ATOM 637 C C . GLN A 1 83 ? -3.291 -17.969 -19.297 1 96.56 83 GLN A C 1
ATOM 639 O O . GLN A 1 83 ? -3.449 -19.016 -19.922 1 96.56 83 GLN A O 1
ATOM 644 N N . ARG A 1 84 ? -4.172 -16.984 -19.25 1 95.19 84 ARG A N 1
ATOM 645 C CA . ARG A 1 84 ? -5.344 -16.906 -20.125 1 95.19 84 ARG A CA 1
ATOM 646 C C . ARG A 1 84 ? -6.312 -18.062 -19.844 1 95.19 84 ARG A C 1
ATOM 648 O O . ARG A 1 84 ? -6.945 -18.578 -20.75 1 95.19 84 ARG A O 1
ATOM 655 N N . GLN A 1 85 ? -6.336 -18.469 -18.578 1 95.94 85 GLN A N 1
ATOM 656 C CA . GLN A 1 85 ? -7.23 -19.531 -18.156 1 95.94 85 GLN A CA 1
ATOM 657 C C . GLN A 1 85 ? -8.117 -19.078 -17 1 95.94 85 GLN A C 1
ATOM 659 O O . GLN A 1 85 ? -8.719 -19.906 -16.312 1 95.94 85 GLN A O 1
ATOM 664 N N . GLY A 1 86 ? -8.086 -17.797 -16.719 1 96.75 86 GLY A N 1
ATOM 665 C CA . GLY A 1 86 ? -8.969 -17.234 -15.727 1 96.75 86 GLY A CA 1
ATOM 666 C C . GLY A 1 86 ? -8.422 -17.328 -14.312 1 96.75 86 GLY A C 1
ATOM 667 O O . GLY A 1 86 ? -9.109 -17 -13.352 1 96.75 86 GLY A O 1
ATOM 668 N N . ILE A 1 87 ? -7.199 -17.75 -14.172 1 98.06 87 ILE A N 1
ATOM 669 C CA . ILE A 1 87 ? -6.602 -18.016 -12.859 1 98.06 87 ILE A CA 1
ATOM 670 C C . ILE A 1 87 ? -6.453 -16.688 -12.102 1 98.06 87 ILE A C 1
ATOM 672 O O . ILE A 1 87 ? -6.809 -16.609 -10.922 1 98.06 87 ILE A O 1
ATOM 676 N N . ALA A 1 88 ? -5.965 -15.672 -12.742 1 98.44 88 ALA A N 1
ATOM 677 C CA . ALA A 1 88 ? -5.785 -14.375 -12.094 1 98.44 88 ALA A CA 1
ATOM 678 C C . ALA A 1 88 ? -7.113 -13.828 -11.578 1 98.44 88 ALA A C 1
ATOM 680 O O . ALA A 1 88 ? -7.188 -13.305 -10.461 1 98.44 88 ALA A O 1
ATOM 681 N N . ARG A 1 89 ? -8.094 -13.992 -12.391 1 97.94 89 ARG A N 1
ATOM 682 C CA . ARG A 1 89 ? -9.422 -13.531 -12 1 97.94 89 ARG A CA 1
ATOM 683 C C . ARG A 1 89 ? -9.914 -14.258 -10.758 1 97.94 89 ARG A C 1
ATOM 685 O O . ARG A 1 89 ? -10.461 -13.641 -9.844 1 97.94 89 ARG A O 1
ATOM 692 N N . LYS A 1 90 ? -9.773 -15.523 -10.711 1 98.19 90 LYS A N 1
ATOM 693 C CA . LYS A 1 90 ? -10.188 -16.328 -9.562 1 98.19 90 LYS A CA 1
ATOM 694 C C . LYS A 1 90 ? -9.438 -15.906 -8.305 1 98.19 90 LYS A C 1
ATOM 696 O O . LYS A 1 90 ? -10.023 -15.844 -7.219 1 98.19 90 LYS A O 1
ATOM 701 N N . MET A 1 91 ? -8.141 -15.656 -8.453 1 98.69 91 MET A N 1
ATOM 702 C CA . MET A 1 91 ? -7.352 -15.227 -7.301 1 98.69 91 MET A CA 1
ATOM 703 C C . MET A 1 91 ? -7.809 -13.859 -6.805 1 98.69 91 MET A C 1
ATOM 705 O O . MET A 1 91 ? -7.934 -13.641 -5.598 1 98.69 91 MET A O 1
ATOM 709 N N . LEU A 1 92 ? -8.086 -12.938 -7.723 1 98.56 92 LEU A N 1
ATOM 710 C CA . LEU A 1 92 ? -8.57 -11.617 -7.355 1 98.56 92 LEU A CA 1
ATOM 711 C C . LEU A 1 92 ? -9.922 -11.703 -6.652 1 98.56 92 LEU A C 1
ATOM 713 O O . LEU A 1 92 ? -10.164 -10.984 -5.68 1 98.56 92 LEU A O 1
ATOM 717 N N . ASP A 1 93 ? -10.812 -12.594 -7.16 1 98.38 93 ASP A N 1
ATOM 718 C CA . ASP A 1 93 ? -12.094 -12.805 -6.504 1 98.38 93 ASP A CA 1
ATOM 719 C C . ASP A 1 93 ? -11.906 -13.195 -5.039 1 98.38 93 ASP A C 1
ATOM 721 O O . ASP A 1 93 ? -12.539 -12.617 -4.148 1 98.38 93 ASP A O 1
ATOM 725 N N . ALA A 1 94 ? -11.062 -14.125 -4.812 1 98.69 94 ALA A N 1
ATOM 726 C CA . ALA A 1 94 ? -10.797 -14.602 -3.457 1 98.69 94 ALA A CA 1
ATOM 727 C C . ALA A 1 94 ? -10.18 -13.492 -2.605 1 98.69 94 ALA A C 1
ATOM 729 O O . ALA A 1 94 ? -10.523 -13.336 -1.433 1 98.69 94 ALA A O 1
ATOM 730 N N . MET A 1 95 ? -9.281 -12.742 -3.195 1 98.75 95 MET A N 1
ATOM 731 C CA . MET A 1 95 ? -8.602 -11.68 -2.459 1 98.75 95 MET A CA 1
ATOM 732 C C . MET A 1 95 ? -9.57 -10.578 -2.066 1 98.75 95 MET A C 1
ATOM 734 O O . MET A 1 95 ? -9.508 -10.047 -0.953 1 98.75 95 MET A O 1
ATOM 738 N N . PHE A 1 96 ? -10.461 -10.203 -2.975 1 98.56 96 PHE A N 1
ATOM 739 C CA . PHE A 1 96 ? -11.445 -9.172 -2.676 1 98.56 96 PHE A CA 1
ATOM 740 C C . PHE A 1 96 ? -12.375 -9.617 -1.558 1 98.56 96 PHE A C 1
ATOM 742 O O . PHE A 1 96 ? -12.797 -8.812 -0.726 1 98.56 96 PHE A O 1
ATOM 749 N N . GLU A 1 97 ? -12.719 -10.891 -1.519 1 98.25 97 GLU A N 1
ATOM 750 C CA . GLU A 1 97 ? -13.523 -11.414 -0.421 1 98.25 97 GLU A CA 1
ATOM 751 C C . GLU A 1 97 ? -12.797 -11.273 0.914 1 98.25 97 GLU A C 1
ATOM 753 O O . GLU A 1 97 ? -13.414 -10.93 1.927 1 98.25 97 GLU A O 1
ATOM 758 N N . ILE A 1 98 ? -11.531 -11.523 0.938 1 98.19 98 ILE A N 1
ATOM 759 C CA . ILE A 1 98 ? -10.727 -11.328 2.139 1 98.19 98 ILE A CA 1
ATOM 760 C C . ILE A 1 98 ? -10.773 -9.859 2.559 1 98.19 98 ILE A C 1
ATOM 762 O O . ILE A 1 98 ? -10.922 -9.547 3.744 1 98.19 98 ILE A O 1
ATOM 766 N N . GLY A 1 99 ? -10.609 -8.953 1.553 1 98 99 GLY A N 1
ATOM 767 C CA . GLY A 1 99 ? -10.742 -7.531 1.844 1 98 99 GLY A CA 1
ATOM 768 C C . GLY A 1 99 ? -12.062 -7.18 2.512 1 98 99 GLY A C 1
ATOM 769 O O . GLY A 1 99 ? -12.078 -6.473 3.521 1 98 99 GLY A O 1
ATOM 770 N N . ARG A 1 100 ? -13.148 -7.75 1.979 1 97.81 100 ARG A N 1
ATOM 771 C CA . ARG A 1 100 ? -14.469 -7.52 2.553 1 97.81 100 ARG A CA 1
ATOM 772 C C . ARG A 1 100 ? -14.547 -8.047 3.98 1 97.81 100 ARG A C 1
ATOM 774 O O . ARG A 1 100 ? -15.047 -7.363 4.875 1 97.81 100 ARG A O 1
ATOM 781 N N . GLU A 1 101 ? -14.047 -9.188 4.176 1 97.19 101 GLU A N 1
ATOM 782 C CA . GLU A 1 101 ? -14.078 -9.836 5.484 1 97.19 101 GLU A CA 1
ATOM 783 C C . GLU A 1 101 ? -13.297 -9.023 6.52 1 97.19 101 GLU A C 1
ATOM 785 O O . GLU A 1 101 ? -13.57 -9.109 7.719 1 97.19 101 GLU A O 1
ATOM 790 N N . HIS A 1 102 ? -12.391 -8.25 6.055 1 96.19 102 HIS A N 1
ATOM 791 C CA . HIS A 1 102 ? -11.547 -7.48 6.965 1 96.19 102 HIS A CA 1
ATOM 792 C C . HIS A 1 102 ? -11.945 -6.004 6.965 1 96.19 102 HIS A C 1
ATOM 794 O O . HIS A 1 102 ? -11.141 -5.145 7.336 1 96.19 102 HIS A O 1
ATOM 800 N N . GLY A 1 103 ? -13.07 -5.727 6.391 1 95.75 103 GLY A N 1
ATOM 801 C CA . GLY A 1 103 ? -13.68 -4.414 6.559 1 95.75 103 GLY A CA 1
ATOM 802 C C . GLY A 1 103 ? -13.242 -3.416 5.504 1 95.75 103 GLY A C 1
ATOM 803 O O . GLY A 1 103 ? -13.523 -2.221 5.621 1 95.75 103 GLY A O 1
ATOM 804 N N . CYS A 1 104 ? -12.539 -3.822 4.504 1 97.81 104 CYS A N 1
ATOM 805 C CA . CYS A 1 104 ? -12.203 -2.92 3.404 1 97.81 104 CYS A CA 1
ATOM 806 C C . CYS A 1 104 ? -13.445 -2.59 2.578 1 97.81 104 CYS A C 1
ATOM 808 O O . CYS A 1 104 ? -14.25 -3.471 2.285 1 97.81 104 CYS A O 1
ATOM 810 N N . GLU A 1 105 ? -13.547 -1.328 2.254 1 97.88 105 GLU A N 1
ATOM 811 C CA . GLU A 1 105 ? -14.672 -0.908 1.422 1 97.88 105 GLU A CA 1
ATOM 812 C C . GLU A 1 105 ? -14.227 -0.647 -0.015 1 97.88 105 GLU A C 1
ATOM 814 O O . GLU A 1 105 ? -15.062 -0.526 -0.916 1 97.88 105 GLU A O 1
ATOM 819 N N . GLU A 1 106 ? -12.961 -0.543 -0.187 1 98 106 GLU A N 1
ATOM 820 C CA . GLU A 1 106 ? -12.367 -0.368 -1.511 1 98 106 GLU A CA 1
ATOM 821 C C . GLU A 1 106 ? -11.133 -1.252 -1.687 1 98 106 GLU A C 1
ATOM 823 O O . GLU A 1 106 ? -10.562 -1.729 -0.705 1 98 106 GLU A O 1
ATOM 828 N N . ALA A 1 107 ? -10.805 -1.519 -2.918 1 98.31 107 ALA A N 1
ATOM 829 C CA . ALA A 1 107 ? -9.539 -2.137 -3.314 1 98.31 107 ALA A CA 1
ATOM 830 C C . ALA A 1 107 ? -8.906 -1.386 -4.48 1 98.31 107 ALA A C 1
ATOM 832 O O . ALA A 1 107 ? -9.609 -0.759 -5.277 1 98.31 107 ALA A O 1
ATOM 833 N N . TRP A 1 108 ? -7.586 -1.392 -4.508 1 97.44 108 TRP A N 1
ATOM 834 C CA . TRP A 1 108 ? -6.961 -0.778 -5.676 1 97.44 108 TRP A CA 1
ATOM 835 C C . TRP A 1 108 ? -5.773 -1.605 -6.156 1 97.44 108 TRP A C 1
ATOM 837 O O . TRP A 1 108 ? -5.223 -2.41 -5.402 1 97.44 108 TRP A O 1
ATOM 847 N N . VAL A 1 109 ? -5.539 -1.505 -7.43 1 97.31 109 VAL A N 1
ATOM 848 C CA . VAL A 1 109 ? -4.418 -2.137 -8.117 1 97.31 109 VAL A CA 1
ATOM 849 C C . VAL A 1 109 ? -3.781 -1.143 -9.086 1 97.31 109 VAL A C 1
ATOM 851 O O . VAL A 1 109 ? -4.426 -0.182 -9.516 1 97.31 109 VAL A O 1
ATOM 854 N N . GLY A 1 110 ? -2.539 -1.315 -9.312 1 95.31 110 GLY A N 1
ATOM 855 C CA . GLY A 1 110 ? -1.812 -0.546 -10.312 1 95.31 110 GLY A CA 1
ATOM 856 C C . GLY A 1 110 ? -0.954 -1.406 -11.219 1 95.31 110 GLY A C 1
ATOM 857 O O . GLY A 1 110 ? -0.577 -2.521 -10.852 1 95.31 110 GLY A O 1
ATOM 858 N N . THR A 1 111 ? -0.713 -0.954 -12.367 1 96.88 111 THR A N 1
ATOM 859 C CA . THR A 1 111 ? 0.159 -1.625 -13.32 1 96.88 111 THR A CA 1
ATOM 860 C C . THR A 1 111 ? 0.734 -0.628 -14.328 1 96.88 111 THR A C 1
ATOM 862 O O . THR A 1 111 ? 0.243 0.497 -14.438 1 96.88 111 THR A O 1
ATOM 865 N N . GLU A 1 112 ? 1.738 -1.069 -15.039 1 95.88 112 GLU A N 1
ATOM 866 C CA . GLU A 1 112 ? 2.32 -0.226 -16.078 1 95.88 112 GLU A CA 1
ATOM 867 C C . GLU A 1 112 ? 1.311 0.056 -17.188 1 95.88 112 GLU A C 1
ATOM 869 O O . GLU A 1 112 ? 0.435 -0.767 -17.469 1 95.88 112 GLU A O 1
ATOM 874 N N . HIS A 1 113 ? 1.484 1.174 -17.844 1 94.25 113 HIS A N 1
ATOM 875 C CA . HIS A 1 113 ? 0.573 1.597 -18.891 1 94.25 113 HIS A CA 1
ATOM 876 C C . HIS A 1 113 ? 0.573 0.603 -20.062 1 94.25 113 HIS A C 1
ATOM 878 O O . HIS A 1 113 ? -0.455 0.403 -20.703 1 94.25 113 HIS A O 1
ATOM 884 N N . ASP A 1 114 ? 1.664 -0.044 -20.281 1 95.88 114 ASP A N 1
ATOM 885 C CA . ASP A 1 114 ? 1.789 -0.911 -21.453 1 95.88 114 ASP A CA 1
ATOM 886 C C . ASP A 1 114 ? 1.497 -2.365 -21.094 1 95.88 114 ASP A C 1
ATOM 888 O O . ASP A 1 114 ? 1.616 -3.256 -21.938 1 95.88 114 ASP A O 1
ATOM 892 N N . ASN A 1 115 ? 1.142 -2.59 -19.891 1 95.88 115 ASN A N 1
ATOM 893 C CA . ASN A 1 115 ? 0.747 -3.934 -19.469 1 95.88 115 ASN A CA 1
ATOM 894 C C . ASN A 1 115 ? -0.703 -4.23 -19.844 1 95.88 115 ASN A C 1
ATOM 896 O O . ASN A 1 115 ? -1.571 -4.305 -18.969 1 95.88 115 ASN A O 1
ATOM 900 N N . GLU A 1 116 ? -0.925 -4.559 -21.094 1 95.75 116 GLU A N 1
ATOM 901 C CA . GLU A 1 116 ? -2.262 -4.676 -21.656 1 95.75 116 GLU A CA 1
ATOM 902 C C . GLU A 1 116 ? -3.037 -5.824 -21.016 1 95.75 116 GLU A C 1
ATOM 904 O O . GLU A 1 116 ? -4.211 -5.672 -20.688 1 95.75 116 GLU A O 1
ATOM 909 N N . PRO A 1 117 ? -2.395 -6.98 -20.797 1 95.12 117 PRO A N 1
ATOM 910 C CA . PRO A 1 117 ? -3.146 -8.078 -20.188 1 95.12 117 PRO A CA 1
ATOM 911 C C . PRO A 1 117 ? -3.65 -7.738 -18.781 1 95.12 117 PRO A C 1
ATOM 913 O O . PRO A 1 117 ? -4.797 -8.047 -18.453 1 95.12 117 PRO A O 1
ATOM 916 N N . ALA A 1 118 ? -2.797 -7.105 -18.016 1 96.44 118 ALA A N 1
ATOM 917 C CA . ALA A 1 118 ? -3.207 -6.715 -16.656 1 96.44 118 ALA A CA 1
ATOM 918 C C . ALA A 1 118 ? -4.328 -5.68 -16.719 1 96.44 118 ALA A C 1
ATOM 920 O O . ALA A 1 118 ? -5.312 -5.789 -15.984 1 96.44 118 ALA A O 1
ATOM 921 N N . ARG A 1 119 ? -4.176 -4.727 -17.578 1 96.5 119 ARG A N 1
ATOM 922 C CA . ARG A 1 119 ? -5.191 -3.682 -17.688 1 96.5 119 ARG A CA 1
ATOM 923 C C . ARG A 1 119 ? -6.531 -4.266 -18.109 1 96.5 119 ARG A C 1
ATOM 925 O O . ARG A 1 119 ? -7.578 -3.883 -17.578 1 96.5 119 ARG A O 1
ATOM 932 N N . ALA A 1 120 ? -6.504 -5.176 -19.062 1 96.25 120 ALA A N 1
ATOM 933 C CA . ALA A 1 120 ? -7.734 -5.828 -19.5 1 96.25 120 ALA A CA 1
ATOM 934 C C . ALA A 1 120 ? -8.398 -6.566 -18.344 1 96.25 120 ALA A C 1
ATOM 936 O O . ALA A 1 120 ? -9.617 -6.48 -18.156 1 96.25 120 ALA A O 1
ATOM 937 N N . LEU A 1 121 ? -7.617 -7.285 -17.562 1 96.69 121 LEU A N 1
ATOM 938 C CA . LEU A 1 121 ? -8.109 -7.988 -16.375 1 96.69 121 LEU A CA 1
ATOM 939 C C . LEU A 1 121 ? -8.773 -7.02 -15.406 1 96.69 121 LEU A C 1
ATOM 941 O O . LEU A 1 121 ? -9.883 -7.27 -14.938 1 96.69 121 LEU A O 1
ATOM 945 N N . TYR A 1 122 ? -8.117 -5.891 -15.141 1 97.5 122 TYR A N 1
ATOM 946 C CA . TYR A 1 122 ? -8.586 -4.941 -14.133 1 97.5 122 TYR A CA 1
ATOM 947 C C . TYR A 1 122 ? -9.82 -4.195 -14.633 1 97.5 122 TYR A C 1
ATOM 949 O O . TYR A 1 122 ? -10.75 -3.939 -13.859 1 97.5 122 TYR A O 1
ATOM 957 N N . GLU A 1 123 ? -9.875 -3.916 -15.891 1 95.88 123 GLU A N 1
ATOM 958 C CA . GLU A 1 123 ? -10.984 -3.178 -16.484 1 95.88 123 GLU A CA 1
ATOM 959 C C . GLU A 1 123 ? -12.25 -4.035 -16.547 1 95.88 123 GLU A C 1
ATOM 961 O O . GLU A 1 123 ? -13.359 -3.51 -16.5 1 95.88 123 GLU A O 1
ATOM 966 N N . THR A 1 124 ? -12.094 -5.312 -16.562 1 95.25 124 THR A N 1
ATOM 967 C CA . THR A 1 124 ? -13.25 -6.176 -16.797 1 95.25 124 THR A CA 1
ATOM 968 C C . THR A 1 124 ? -13.727 -6.805 -15.492 1 95.25 124 THR A C 1
ATOM 970 O O . THR A 1 124 ? -14.555 -7.719 -15.5 1 95.25 124 THR A O 1
ATOM 973 N N . ARG A 1 125 ? -13.219 -6.328 -14.438 1 95.62 125 ARG A N 1
ATOM 974 C CA . ARG A 1 125 ? -13.688 -6.805 -13.141 1 95.62 125 ARG A CA 1
ATOM 975 C C . ARG A 1 125 ? -15.18 -6.512 -12.961 1 95.62 125 ARG A C 1
ATOM 977 O O . ARG A 1 125 ? -15.688 -5.523 -13.484 1 95.62 125 ARG A O 1
ATOM 984 N N . LYS A 1 126 ? -15.805 -7.359 -12.109 1 94.5 126 LYS A N 1
ATOM 985 C CA . LYS A 1 126 ? -17.234 -7.203 -11.852 1 94.5 126 LYS A CA 1
ATOM 986 C C . LYS A 1 126 ? -17.484 -6.109 -10.82 1 94.5 126 LYS A C 1
ATOM 988 O O . LYS A 1 126 ? -18.594 -5.57 -10.742 1 94.5 126 LYS A O 1
ATOM 993 N N . GLU A 1 127 ? -16.578 -5.812 -9.961 1 96.94 127 GLU A N 1
ATOM 994 C CA . GLU A 1 127 ? -16.734 -4.75 -8.977 1 96.94 127 GLU A CA 1
ATOM 995 C C . GLU A 1 127 ? -16.812 -3.381 -9.648 1 96.94 127 GLU A C 1
ATOM 997 O O . GLU A 1 127 ? -16.062 -3.102 -10.586 1 96.94 127 GLU A O 1
ATOM 1002 N N . PRO A 1 128 ? -17.719 -2.533 -9.164 1 96.06 128 PRO A N 1
ATOM 1003 C CA . PRO A 1 128 ? -17.781 -1.181 -9.727 1 96.06 128 PRO A CA 1
ATOM 1004 C C . PRO A 1 128 ? -16.469 -0.424 -9.562 1 96.06 128 PRO A C 1
ATOM 1006 O O . PRO A 1 128 ? -15.789 -0.558 -8.531 1 96.06 128 PRO A O 1
ATOM 1009 N N . HIS A 1 129 ? -16.062 0.251 -10.602 1 94.44 129 HIS A N 1
ATOM 1010 C CA . HIS A 1 129 ? -14.859 1.068 -10.555 1 94.44 129 HIS A CA 1
ATOM 1011 C C . HIS A 1 129 ? -15 2.307 -11.438 1 94.44 129 HIS A C 1
ATOM 1013 O O . HIS A 1 129 ? -15.805 2.318 -12.375 1 94.44 129 HIS A O 1
ATOM 1019 N N . GLY A 1 130 ? -14.43 3.455 -10.977 1 90.06 130 GLY A N 1
ATOM 1020 C CA . GLY A 1 130 ? -14.359 4.629 -11.828 1 90.06 130 GLY A CA 1
ATOM 1021 C C . GLY A 1 130 ? -13.328 4.5 -12.938 1 90.06 130 GLY A C 1
ATOM 1022 O O . GLY A 1 130 ? -12.883 3.396 -13.25 1 90.06 130 GLY A O 1
ATOM 1023 N N . LYS A 1 131 ? -13.086 5.57 -13.562 1 93.12 131 LYS A N 1
ATOM 1024 C CA . LYS A 1 131 ? -12.047 5.598 -14.594 1 93.12 131 LYS A CA 1
ATOM 1025 C C . LYS A 1 131 ? -10.672 5.336 -14 1 93.12 131 LYS A C 1
ATOM 1027 O O . LYS A 1 131 ? -10.375 5.777 -12.891 1 93.12 131 LYS A O 1
ATOM 1032 N N . ALA A 1 132 ? -9.875 4.621 -14.773 1 95 132 ALA A N 1
ATOM 1033 C CA . ALA A 1 132 ? -8.484 4.434 -14.383 1 95 132 ALA A CA 1
ATOM 1034 C C . ALA A 1 132 ? -7.773 5.777 -14.211 1 95 132 ALA A C 1
ATOM 1036 O O . ALA A 1 132 ? -8.039 6.723 -14.961 1 95 132 ALA A O 1
ATOM 1037 N N . GLU A 1 133 ? -6.934 5.809 -13.227 1 95.12 133 GLU A N 1
ATOM 1038 C CA . GLU A 1 133 ? -6.16 7.02 -12.961 1 95.12 133 GLU A CA 1
ATOM 1039 C C . GLU A 1 133 ? -4.672 6.793 -13.211 1 95.12 133 GLU A C 1
ATOM 1041 O O . GLU A 1 133 ? -4.16 5.695 -12.977 1 95.12 133 GLU A O 1
ATOM 1046 N N . THR A 1 134 ? -4.082 7.832 -13.773 1 95.06 134 THR A N 1
ATOM 1047 C CA . THR A 1 134 ? -2.645 7.758 -14 1 95.06 134 THR A CA 1
ATOM 1048 C C . THR A 1 134 ? -1.887 8.453 -12.867 1 95.06 134 THR A C 1
ATOM 1050 O O . THR A 1 134 ? -2.248 9.555 -12.461 1 95.06 134 THR A O 1
ATOM 1053 N N . PHE A 1 135 ? -0.815 7.762 -12.422 1 95 135 PHE A N 1
ATOM 1054 C CA . PHE A 1 135 ? 0.015 8.281 -11.344 1 95 135 PHE A CA 1
ATOM 1055 C C . PHE A 1 135 ? 1.493 8.18 -11.695 1 95 135 PHE A C 1
ATOM 1057 O O . PHE A 1 135 ? 1.88 7.367 -12.539 1 95 135 PHE A O 1
ATOM 1064 N N . VAL A 1 136 ? 2.234 9.086 -11.109 1 95.81 136 VAL A N 1
ATOM 1065 C CA . VAL A 1 136 ? 3.689 9.008 -11.172 1 95.81 136 VAL A CA 1
ATOM 1066 C C . VAL A 1 136 ? 4.238 8.516 -9.836 1 95.81 136 VAL A C 1
ATOM 1068 O O . VAL A 1 136 ? 3.793 8.953 -8.773 1 95.81 136 VAL A O 1
ATOM 1071 N N . MET A 1 137 ? 5.137 7.566 -9.938 1 96.75 137 MET A N 1
ATOM 1072 C CA . MET A 1 137 ? 5.68 6.938 -8.734 1 96.75 137 MET A CA 1
ATOM 1073 C C . MET A 1 137 ? 7.184 7.148 -8.641 1 96.75 137 MET A C 1
ATOM 1075 O O . MET A 1 137 ? 7.887 7.102 -9.648 1 96.75 137 MET A O 1
ATOM 1079 N N . TYR A 1 138 ? 7.66 7.434 -7.461 1 97.38 138 TYR A N 1
ATOM 1080 C CA . TYR A 1 138 ? 9.078 7.551 -7.125 1 97.38 138 TYR A CA 1
ATOM 1081 C C . TYR A 1 138 ? 9.5 6.457 -6.148 1 97.38 138 TYR A C 1
ATOM 1083 O O . TYR A 1 138 ? 8.828 6.23 -5.141 1 97.38 138 TYR A O 1
ATOM 1091 N N . VAL A 1 139 ? 10.57 5.777 -6.473 1 97.62 139 VAL A N 1
ATOM 1092 C CA . VAL A 1 139 ? 11.117 4.754 -5.59 1 97.62 139 VAL A CA 1
ATOM 1093 C C . VAL A 1 139 ? 12.492 5.191 -5.086 1 97.62 139 VAL A C 1
ATOM 1095 O O . VAL A 1 139 ? 13.383 5.492 -5.879 1 97.62 139 VAL A O 1
ATOM 1098 N N . TYR A 1 140 ? 12.641 5.215 -3.789 1 98.19 140 TYR A N 1
ATOM 1099 C CA . TYR A 1 140 ? 13.867 5.672 -3.141 1 98.19 140 TYR A CA 1
ATOM 1100 C C . TYR A 1 140 ? 14.609 4.508 -2.494 1 98.19 140 TYR A C 1
ATOM 1102 O O . TYR A 1 140 ? 13.984 3.6 -1.941 1 98.19 140 TYR A O 1
ATOM 1110 N N . ARG A 1 141 ? 15.906 4.539 -2.578 1 97.75 141 ARG A N 1
ATOM 1111 C CA . ARG A 1 141 ? 16.734 3.627 -1.798 1 97.75 141 ARG A CA 1
ATOM 1112 C C . ARG A 1 141 ? 16.969 4.168 -0.391 1 97.75 141 ARG A C 1
ATOM 1114 O O . ARG A 1 141 ? 17.375 5.32 -0.222 1 97.75 141 ARG A O 1
ATOM 1121 N N . LEU A 1 142 ? 16.625 3.4 0.57 1 97.06 142 LEU A N 1
ATOM 1122 C CA . LEU A 1 142 ? 16.75 3.842 1.954 1 97.06 142 LEU A CA 1
ATOM 1123 C C . LEU A 1 142 ? 18.062 3.367 2.557 1 97.06 142 LEU A C 1
ATOM 1125 O O . LEU A 1 142 ? 18.5 3.885 3.586 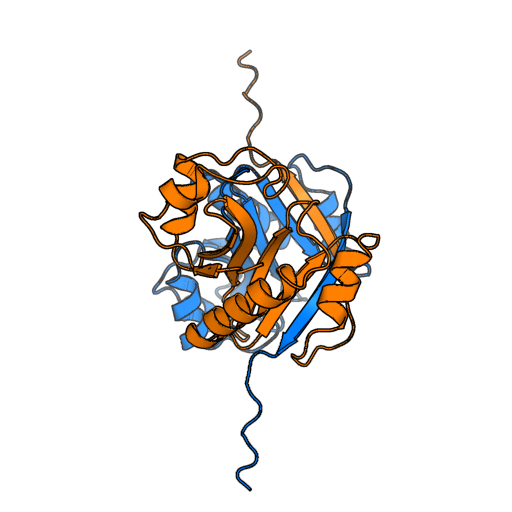1 97.06 142 LEU A O 1
ATOM 1129 N N . ARG A 1 143 ? 18.656 2.346 1.917 1 85.94 143 ARG A N 1
ATOM 1130 C CA . ARG A 1 143 ? 19.922 1.852 2.455 1 85.94 143 ARG A CA 1
ATOM 1131 C C . ARG A 1 143 ? 21 2.936 2.42 1 85.94 143 ARG A C 1
ATOM 1133 O O . ARG A 1 143 ? 21.156 3.629 1.413 1 85.94 143 ARG A O 1
ATOM 1140 N N . ARG A 1 144 ? 21.562 3.326 3.578 1 70.56 144 ARG A N 1
ATOM 1141 C CA . ARG A 1 144 ? 22.656 4.281 3.637 1 70.56 144 ARG A CA 1
ATOM 1142 C C . ARG A 1 144 ? 23.938 3.688 3.045 1 70.56 144 ARG A C 1
ATOM 1144 O O . ARG A 1 144 ? 24.172 2.484 3.154 1 70.56 144 ARG A O 1
ATOM 1151 N N . GLY A 1 145 ? 24.281 4.094 1.846 1 54.97 145 GLY A N 1
ATOM 1152 C CA . GLY A 1 145 ? 25.562 3.609 1.36 1 54.97 145 GLY A CA 1
ATOM 1153 C C . GLY A 1 145 ? 26.562 3.328 2.475 1 54.97 145 GLY A C 1
ATOM 1154 O O . GLY A 1 145 ? 26.453 3.904 3.561 1 54.97 145 GLY A O 1
ATOM 1155 N N . ALA A 1 146 ? 27.203 2.043 2.551 1 44.75 146 ALA A N 1
ATOM 1156 C CA . ALA A 1 146 ? 28.391 1.895 3.389 1 44.75 146 ALA A CA 1
ATOM 1157 C C . ALA A 1 146 ? 29.203 3.189 3.432 1 44.75 146 ALA A C 1
ATOM 1159 O O . ALA A 1 146 ? 29.5 3.777 2.389 1 44.75 146 ALA A O 1
ATOM 1160 N N . LYS A 1 147 ? 29.188 4.02 4.414 1 39.47 147 LYS A N 1
ATOM 1161 C CA . LYS A 1 147 ? 30.312 4.922 4.594 1 39.47 147 LYS A CA 1
ATOM 1162 C C . LYS A 1 147 ? 31.594 4.305 4.047 1 39.47 147 LYS A C 1
ATOM 1164 O O . LYS A 1 147 ? 31.953 3.182 4.406 1 39.47 147 LYS A O 1
ATOM 1169 N N . GLU A 1 148 ? 31.922 4.582 2.834 1 33.72 148 GLU A N 1
ATOM 1170 C CA . GLU A 1 148 ? 33.344 4.41 2.607 1 33.72 148 GLU A CA 1
ATOM 1171 C C . GLU A 1 148 ? 34.156 4.848 3.824 1 33.72 148 GLU A C 1
ATOM 1173 O O . GLU A 1 148 ? 34.125 6.012 4.223 1 33.72 148 GLU A O 1
ATOM 1178 N N . ARG A 1 149 ? 34.125 4.102 4.891 1 30.39 149 ARG A N 1
ATOM 1179 C CA . ARG A 1 149 ? 35.281 4.285 5.77 1 30.39 149 ARG A CA 1
ATOM 1180 C C . ARG A 1 149 ? 36.5 4.723 4.98 1 30.39 149 ARG A C 1
ATOM 1182 O O . ARG A 1 149 ? 37 3.984 4.129 1 30.39 149 ARG A O 1
ATOM 1189 N N . ASN A 1 150 ? 36.562 6.066 4.711 1 24.67 150 ASN A N 1
ATOM 1190 C CA . ASN A 1 150 ? 37.969 6.41 4.691 1 24.67 150 ASN A CA 1
ATOM 1191 C C . ASN A 1 150 ? 38.688 5.875 5.922 1 24.67 150 ASN A C 1
ATOM 1193 O O . ASN A 1 150 ? 38.188 5.996 7.043 1 24.67 150 ASN A O 1
ATOM 1197 N N . MET B 1 1 ? 9.5 30.391 12.984 1 76.62 1 MET B N 1
ATOM 1198 C CA . MET B 1 1 ? 8.422 29.469 13.367 1 76.62 1 MET B CA 1
ATOM 1199 C C . MET B 1 1 ? 8.984 28.125 13.797 1 76.62 1 MET B C 1
ATOM 1201 O O . MET B 1 1 ? 9.93 27.609 13.18 1 76.62 1 MET B O 1
ATOM 1205 N N . ASN B 1 2 ? 8.648 27.734 15.023 1 91.12 2 ASN B N 1
ATOM 1206 C CA . ASN B 1 2 ? 9.18 26.484 15.547 1 91.12 2 ASN B CA 1
ATOM 1207 C C . ASN B 1 2 ? 8.289 25.297 15.164 1 91.12 2 ASN B C 1
ATOM 1209 O O . ASN B 1 2 ? 7.121 25.25 15.547 1 91.12 2 ASN B O 1
ATOM 1213 N N . VAL B 1 3 ? 8.695 24.438 14.289 1 97.19 3 VAL B N 1
ATOM 1214 C CA . VAL B 1 3 ? 7.938 23.266 13.844 1 97.19 3 VAL B CA 1
ATOM 1215 C C . VAL B 1 3 ? 8.414 22.016 14.594 1 97.19 3 VAL B C 1
ATOM 1217 O O . VAL B 1 3 ? 9.609 21.75 14.648 1 97.19 3 VAL B O 1
ATOM 1220 N N . GLU B 1 4 ? 7.492 21.375 15.289 1 98.38 4 GLU B N 1
ATOM 1221 C CA . GLU B 1 4 ? 7.762 20.078 15.914 1 98.38 4 GLU B CA 1
ATOM 1222 C C . GLU B 1 4 ? 7.324 18.938 15.008 1 98.38 4 GLU B C 1
ATOM 1224 O O . GLU B 1 4 ? 6.168 18.875 14.586 1 98.38 4 GLU B O 1
ATOM 1229 N N . ILE B 1 5 ? 8.266 18.047 14.641 1 98.69 5 ILE B N 1
ATOM 1230 C CA . ILE B 1 5 ? 7.961 16.828 13.922 1 98.69 5 ILE B CA 1
ATOM 1231 C C . ILE B 1 5 ? 7.773 15.68 14.914 1 98.69 5 ILE B C 1
ATOM 1233 O O . ILE B 1 5 ? 8.688 15.352 15.672 1 98.69 5 ILE B O 1
ATOM 1237 N N . ARG B 1 6 ? 6.605 15.086 14.852 1 98.25 6 ARG B N 1
ATOM 1238 C CA . ARG B 1 6 ? 6.281 14.117 15.883 1 98.25 6 ARG B CA 1
ATOM 1239 C C . ARG B 1 6 ? 5.664 12.859 15.281 1 98.25 6 ARG B C 1
ATOM 1241 O O . ARG B 1 6 ? 4.715 12.938 14.5 1 98.25 6 ARG B O 1
ATOM 1248 N N . ARG B 1 7 ? 6.211 11.68 15.672 1 98.69 7 ARG B N 1
ATOM 1249 C CA . ARG B 1 7 ? 5.551 10.414 15.375 1 98.69 7 ARG B CA 1
ATOM 1250 C C . ARG B 1 7 ? 4.391 10.156 16.328 1 98.69 7 ARG B C 1
ATOM 1252 O O . ARG B 1 7 ? 4.535 10.32 17.547 1 98.69 7 ARG B O 1
ATOM 1259 N N . LEU B 1 8 ? 3.268 9.789 15.812 1 98.12 8 LEU B N 1
ATOM 1260 C CA . LEU B 1 8 ? 2.127 9.422 16.656 1 98.12 8 LEU B CA 1
ATOM 1261 C C . LEU B 1 8 ? 2.143 7.93 16.969 1 98.12 8 LEU B C 1
ATOM 1263 O O . LEU B 1 8 ? 2.508 7.113 16.125 1 98.12 8 LEU B O 1
ATOM 1267 N N . HIS B 1 9 ? 1.761 7.609 18.188 1 98 9 HIS B N 1
ATOM 1268 C CA . HIS B 1 9 ? 1.604 6.234 18.656 1 98 9 HIS B CA 1
ATOM 1269 C C . HIS B 1 9 ? 0.182 5.977 19.141 1 98 9 HIS B C 1
ATOM 1271 O O . HIS B 1 9 ? -0.595 6.918 19.328 1 98 9 HIS B O 1
ATOM 1277 N N . PRO B 1 10 ? -0.1 4.664 19.25 1 96.75 10 PRO B N 1
ATOM 1278 C CA . PRO B 1 10 ? -1.397 4.398 19.875 1 96.75 10 PRO B CA 1
ATOM 1279 C C . PRO B 1 10 ? -1.602 5.18 21.172 1 96.75 10 PRO B C 1
ATOM 1281 O O . PRO B 1 10 ? -0.709 5.215 22.031 1 96.75 10 PRO B O 1
ATOM 1284 N N . GLY B 1 11 ? -2.756 5.895 21.281 1 94.62 11 GLY B N 1
ATOM 1285 C CA . GLY B 1 11 ? -3.023 6.707 22.453 1 94.62 11 GLY B CA 1
ATOM 1286 C C . GLY B 1 11 ? -2.791 8.188 22.219 1 94.62 11 GLY B C 1
ATOM 1287 O O . GLY B 1 11 ? -3.178 9.023 23.047 1 94.62 11 GLY B O 1
ATOM 1288 N N . ASP B 1 12 ? -2.199 8.555 21.062 1 95.12 12 ASP B N 1
ATOM 1289 C CA . ASP B 1 12 ? -1.891 9.945 20.75 1 95.12 12 ASP B CA 1
ATOM 1290 C C . ASP B 1 12 ? -3.041 10.602 19.984 1 95.12 12 ASP B C 1
ATOM 1292 O O . ASP B 1 12 ? -2.854 11.641 19.344 1 95.12 12 ASP B O 1
ATOM 1296 N N . ASP B 1 13 ? -4.242 10.078 20.062 1 91.69 13 ASP B N 1
ATOM 1297 C CA . ASP B 1 13 ? -5.371 10.531 19.25 1 91.69 13 ASP B CA 1
ATOM 1298 C C . ASP B 1 13 ? -5.691 12 19.531 1 91.69 13 ASP B C 1
ATOM 1300 O O . ASP B 1 13 ? -6.098 12.734 18.625 1 91.69 13 ASP B O 1
ATOM 1304 N N . ALA B 1 14 ? -5.477 12.438 20.703 1 91.75 14 ALA B N 1
ATOM 1305 C CA . ALA B 1 14 ? -5.832 13.789 21.125 1 91.75 14 ALA B CA 1
ATOM 1306 C C . ALA B 1 14 ? -5.004 14.828 20.375 1 91.75 14 ALA B C 1
ATOM 1308 O O . ALA B 1 14 ? -5.422 15.977 20.219 1 91.75 14 ALA B O 1
ATOM 1309 N N . VAL B 1 15 ? -3.838 14.391 19.891 1 91.88 15 VAL B N 1
ATOM 1310 C CA . VAL B 1 15 ? -2.938 15.289 19.188 1 91.88 15 VAL B CA 1
ATOM 1311 C C . VAL B 1 15 ? -3.617 15.812 17.922 1 91.88 15 VAL B C 1
ATOM 1313 O O . VAL B 1 15 ? -3.457 16.984 17.562 1 91.88 15 VAL B O 1
ATOM 1316 N N . VAL B 1 16 ? -4.453 14.984 17.281 1 93.69 16 VAL B N 1
ATOM 1317 C CA . VAL B 1 16 ? -5.039 15.359 15.992 1 93.69 16 VAL B CA 1
ATOM 1318 C C . VAL B 1 16 ? -6.398 16.016 16.219 1 93.69 16 VAL B C 1
ATOM 1320 O O . VAL B 1 16 ? -7.129 16.281 15.258 1 93.69 16 VAL B O 1
ATOM 1323 N N . MET B 1 17 ? -6.781 16.297 17.422 1 88.56 17 MET B N 1
ATOM 1324 C CA . MET B 1 17 ? -8.008 17.031 17.719 1 88.56 17 MET B CA 1
ATOM 1325 C C . MET B 1 17 ? -7.891 18.484 17.297 1 88.56 17 MET B C 1
ATOM 1327 O O . MET B 1 17 ? -8.898 19.156 17.047 1 88.56 17 MET B O 1
ATOM 1331 N N . ARG B 1 18 ? -6.656 19.016 17.266 1 93.81 18 ARG B N 1
ATOM 1332 C CA . ARG B 1 18 ? -6.387 20.359 16.75 1 93.81 18 ARG B CA 1
ATOM 1333 C C . ARG B 1 18 ? -5.605 20.297 15.445 1 93.81 18 ARG B C 1
ATOM 1335 O O . ARG B 1 18 ? -4.371 20.328 15.445 1 93.81 18 ARG B O 1
ATOM 1342 N N . VAL B 1 19 ? -6.246 20.297 14.383 1 97.25 19 VAL B N 1
ATOM 1343 C CA . VAL B 1 19 ? -5.656 20.125 13.062 1 97.25 19 VAL B CA 1
ATOM 1344 C C . VAL B 1 19 ? -6.09 21.266 12.148 1 97.25 19 VAL B C 1
ATOM 1346 O O . VAL B 1 19 ? -7.254 21.672 12.172 1 97.25 19 VAL B O 1
ATOM 1349 N N . ALA B 1 20 ? -5.129 21.828 11.52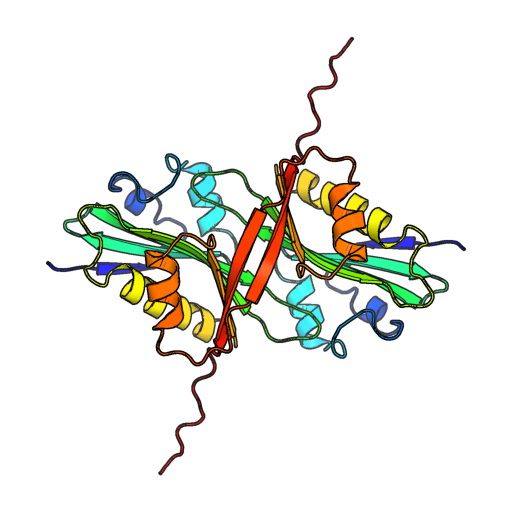3 1 97.31 20 ALA B N 1
ATOM 1350 C CA . ALA B 1 20 ? -5.434 22.875 10.562 1 97.31 20 ALA B CA 1
ATOM 1351 C C . ALA B 1 20 ? -6.285 22.344 9.406 1 97.31 20 ALA B C 1
ATOM 1353 O O . ALA B 1 20 ? -6.234 21.156 9.086 1 97.31 20 ALA B O 1
ATOM 1354 N N . ASP B 1 21 ? -6.996 23.25 8.758 1 95.31 21 ASP B N 1
ATOM 1355 C CA . ASP B 1 21 ? -7.816 22.891 7.609 1 95.31 21 ASP B CA 1
ATOM 1356 C C . ASP B 1 21 ? -6.957 22.359 6.469 1 95.31 21 ASP B C 1
ATOM 1358 O O . ASP B 1 21 ? -5.859 22.859 6.219 1 95.31 21 ASP B O 1
ATOM 1362 N N . ALA B 1 22 ? -7.414 21.312 5.863 1 96.12 22 ALA B N 1
ATOM 1363 C CA . ALA B 1 22 ? -6.879 20.812 4.598 1 96.12 22 ALA B CA 1
ATOM 1364 C C . ALA B 1 22 ? -5.613 20 4.828 1 96.12 22 ALA B C 1
ATOM 1366 O O . ALA B 1 22 ? -4.871 19.719 3.883 1 96.12 22 ALA B O 1
ATOM 1367 N N . VAL B 1 23 ? -5.344 19.625 6.125 1 97.75 23 VAL B N 1
ATOM 1368 C CA . VAL B 1 23 ? -4.27 18.656 6.379 1 97.75 23 VAL B CA 1
ATOM 1369 C C . VAL B 1 23 ? -4.715 17.266 5.941 1 97.75 23 VAL B C 1
ATOM 1371 O O . VAL B 1 23 ? -3.936 16.516 5.34 1 97.75 23 VAL B O 1
ATOM 1374 N N . PHE B 1 24 ? -5.914 16.953 6.297 1 97.44 24 PHE B N 1
ATOM 1375 C CA . PHE B 1 24 ? -6.566 15.719 5.859 1 97.44 24 PHE B CA 1
ATOM 1376 C C . PHE B 1 24 ? -7.641 16.016 4.824 1 97.44 24 PHE B C 1
ATOM 1378 O O . PHE B 1 24 ? -8.18 17.125 4.777 1 97.44 24 PHE B O 1
ATOM 1385 N N . ASP B 1 25 ? -7.934 15.047 3.959 1 95.69 25 ASP B N 1
ATOM 1386 C CA . ASP B 1 25 ? -8.922 15.242 2.904 1 95.69 25 ASP B CA 1
ATOM 1387 C C . ASP B 1 25 ? -10.336 15.32 3.486 1 95.69 25 ASP B C 1
ATOM 1389 O O . ASP B 1 25 ? -11.18 16.062 2.975 1 95.69 25 ASP B O 1
ATOM 1393 N N . GLU B 1 26 ? -10.633 14.539 4.5 1 96.5 26 GLU B N 1
ATOM 1394 C CA . GLU B 1 26 ? -11.875 14.508 5.258 1 96.5 26 GLU B CA 1
ATOM 1395 C C . GLU B 1 26 ? -11.609 14.586 6.758 1 96.5 26 GLU B C 1
ATOM 1397 O O . GLU B 1 26 ? -10.484 14.383 7.203 1 96.5 26 GLU B O 1
ATOM 1402 N N . PRO B 1 27 ? -12.641 14.984 7.48 1 95.5 27 PRO B N 1
ATOM 1403 C CA . PRO B 1 27 ? -12.43 15 8.93 1 95.5 27 PRO B CA 1
ATOM 1404 C C . PRO B 1 27 ? -11.945 13.656 9.469 1 95.5 27 PRO B C 1
ATOM 1406 O O . PRO B 1 27 ? -12.445 12.602 9.055 1 95.5 27 PRO B O 1
ATOM 1409 N N . VAL B 1 28 ? -11.016 13.773 10.352 1 96.88 28 VAL B N 1
ATOM 1410 C CA . VAL B 1 28 ? -10.477 12.57 10.984 1 96.88 28 VAL B CA 1
ATOM 1411 C C . VAL B 1 28 ? -11.547 11.938 11.867 1 96.88 28 VAL B C 1
ATOM 1413 O O . VAL B 1 28 ? -12.211 12.625 12.648 1 96.88 28 VAL B O 1
ATOM 1416 N N . ARG B 1 29 ? -11.742 10.656 11.742 1 95.94 29 ARG B N 1
ATOM 1417 C CA . ARG B 1 29 ? -12.602 9.891 12.641 1 95.94 29 ARG B CA 1
ATOM 1418 C C . ARG B 1 29 ? -11.781 9.227 13.742 1 95.94 29 ARG B C 1
ATOM 1420 O O . ARG B 1 29 ? -10.836 8.484 13.461 1 95.94 29 ARG B O 1
ATOM 1427 N N . PRO B 1 30 ? -12.219 9.383 14.953 1 94.75 30 PRO B N 1
ATOM 1428 C CA . PRO B 1 30 ? -11.43 8.844 16.062 1 94.75 30 PRO B CA 1
ATOM 1429 C C . PRO B 1 30 ? -11.25 7.328 15.969 1 94.75 30 PRO B C 1
ATOM 1431 O O . PRO B 1 30 ? -10.164 6.816 16.266 1 94.75 30 PRO B O 1
ATOM 1434 N N . ASP B 1 31 ? -12.281 6.641 15.594 1 95.25 31 ASP B N 1
ATOM 1435 C CA . ASP B 1 31 ? -12.18 5.188 15.492 1 95.25 31 ASP B CA 1
ATOM 1436 C C . ASP B 1 31 ? -11.211 4.777 14.391 1 95.25 31 ASP B C 1
ATOM 1438 O O . ASP B 1 31 ? -10.438 3.828 14.555 1 95.25 31 ASP B O 1
ATOM 1442 N N . ARG B 1 32 ? -11.203 5.496 13.297 1 96.81 32 ARG B N 1
ATOM 1443 C CA . ARG B 1 32 ? -10.273 5.203 12.211 1 96.81 32 ARG B CA 1
ATOM 1444 C C . ARG B 1 32 ? -8.836 5.527 12.609 1 96.81 32 ARG B C 1
ATOM 1446 O O . ARG B 1 32 ? -7.922 4.758 12.312 1 96.81 32 ARG B O 1
ATOM 1453 N N . LEU B 1 33 ? -8.711 6.641 13.258 1 97.44 33 LEU B N 1
ATOM 1454 C CA . LEU B 1 33 ? -7.383 7.023 13.719 1 97.44 33 LEU B CA 1
ATOM 1455 C C . LEU B 1 33 ? -6.824 5.988 14.688 1 97.44 33 LEU B C 1
ATOM 1457 O O . LEU B 1 33 ? -5.668 5.578 14.57 1 97.44 33 LEU B O 1
ATOM 1461 N N . ALA B 1 34 ? -7.633 5.609 15.625 1 96.44 34 ALA B N 1
ATOM 1462 C CA . ALA B 1 34 ? -7.207 4.598 16.594 1 96.44 34 ALA B CA 1
ATOM 1463 C C . ALA B 1 34 ? -6.809 3.303 15.891 1 96.44 34 ALA B C 1
ATOM 1465 O O . ALA B 1 34 ? -5.773 2.709 16.203 1 96.44 34 ALA B O 1
ATOM 1466 N N . ALA B 1 35 ? -7.621 2.855 14.984 1 96.38 35 ALA B N 1
ATOM 1467 C CA . ALA B 1 35 ? -7.32 1.646 14.227 1 96.38 35 ALA B CA 1
ATOM 1468 C C . ALA B 1 35 ? -6.016 1.795 13.453 1 96.38 35 ALA B C 1
ATOM 1470 O O . ALA B 1 35 ? -5.199 0.87 13.414 1 96.38 35 ALA B O 1
ATOM 1471 N N . TYR B 1 36 ? -5.855 2.961 12.836 1 97.69 36 TYR B N 1
ATOM 1472 C CA . TYR B 1 36 ? -4.645 3.248 12.078 1 97.69 36 TYR B CA 1
ATOM 1473 C C . TYR B 1 36 ? -3.41 3.158 12.969 1 97.69 36 TYR B C 1
ATOM 1475 O O . TYR B 1 36 ? -2.449 2.459 12.641 1 97.69 36 TYR B O 1
ATOM 1483 N N . LEU B 1 37 ? -3.488 3.807 14.086 1 97.62 37 LEU B N 1
ATOM 1484 C CA . LEU B 1 37 ? -2.334 3.91 14.969 1 97.62 37 LEU B CA 1
ATOM 1485 C C . LEU B 1 37 ? -2.041 2.57 15.641 1 97.62 37 LEU B C 1
ATOM 1487 O O . LEU B 1 37 ? -0.901 2.301 16.031 1 97.62 37 LEU B O 1
ATOM 1491 N N . ASN B 1 38 ? -3.021 1.706 15.758 1 97 38 ASN B N 1
ATOM 1492 C CA . ASN B 1 38 ? -2.85 0.408 16.406 1 97 38 ASN B CA 1
ATOM 1493 C C . ASN B 1 38 ? -2.42 -0.661 15.398 1 97 38 ASN B C 1
ATOM 1495 O O . ASN B 1 38 ? -2.08 -1.78 15.789 1 97 38 ASN B O 1
ATOM 1499 N N . ALA B 1 39 ? -2.479 -0.412 14.141 1 96.5 39 ALA B N 1
ATOM 1500 C CA . ALA B 1 39 ? -2.131 -1.392 13.117 1 96.5 39 ALA B CA 1
ATOM 1501 C C . ALA B 1 39 ? -0.619 -1.5 12.945 1 96.5 39 ALA B C 1
ATOM 1503 O O . ALA B 1 39 ? 0.036 -0.543 12.523 1 96.5 39 ALA B O 1
ATOM 1504 N N . PRO B 1 40 ? -0.146 -2.701 13.195 1 94.44 40 PRO B N 1
ATOM 1505 C CA . PRO B 1 40 ? 1.295 -2.836 12.977 1 94.44 40 PRO B CA 1
ATOM 1506 C C . PRO B 1 40 ? 1.7 -2.537 11.531 1 94.44 40 PRO B C 1
ATOM 1508 O O . PRO B 1 40 ? 1.009 -2.947 10.602 1 94.44 40 PRO B O 1
ATOM 1511 N N . GLY B 1 41 ? 2.656 -1.75 11.328 1 95.94 41 GLY B N 1
ATOM 1512 C CA . GLY B 1 41 ? 3.166 -1.421 10 1 95.94 41 GLY B CA 1
ATOM 1513 C C . GLY B 1 41 ? 2.691 -0.071 9.5 1 95.94 41 GLY B C 1
ATOM 1514 O O . GLY B 1 41 ? 3.168 0.417 8.477 1 95.94 41 GLY B O 1
ATOM 1515 N N . HIS B 1 42 ? 1.67 0.475 10.227 1 98.31 42 HIS B N 1
ATOM 1516 C CA . HIS B 1 42 ? 1.237 1.831 9.906 1 98.31 42 HIS B CA 1
ATOM 1517 C C . HIS B 1 42 ? 1.968 2.857 10.766 1 98.31 42 HIS B C 1
ATOM 1519 O O . HIS B 1 42 ? 2.15 2.65 11.969 1 98.31 42 HIS B O 1
ATOM 1525 N N . PHE B 1 43 ? 2.375 3.951 10.102 1 98.56 43 PHE B N 1
ATOM 1526 C CA . PHE B 1 43 ? 3.115 5.004 10.781 1 98.56 43 PHE B CA 1
ATOM 1527 C C . PHE B 1 43 ? 2.596 6.379 10.383 1 98.56 43 PHE B C 1
ATOM 1529 O O . PHE B 1 43 ? 2.295 6.617 9.211 1 98.56 43 PHE B O 1
ATOM 1536 N N . MET B 1 44 ? 2.51 7.242 11.352 1 98.62 44 MET B N 1
ATOM 1537 C CA . MET B 1 44 ? 2.082 8.609 11.086 1 98.62 44 MET B CA 1
ATOM 1538 C C . MET B 1 44 ? 3.02 9.609 11.75 1 98.62 44 MET B C 1
ATOM 1540 O O . MET B 1 44 ? 3.342 9.477 12.938 1 98.62 44 ME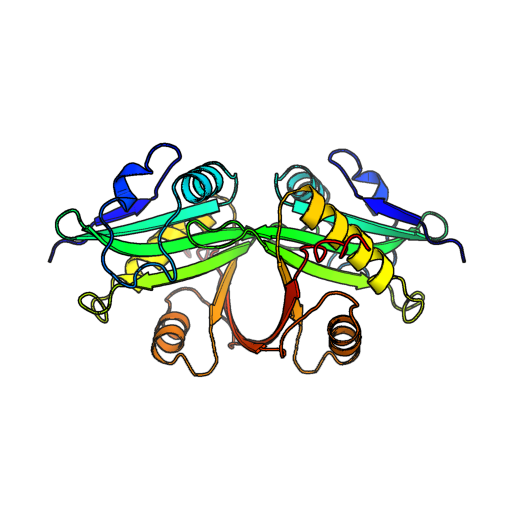T B O 1
ATOM 1544 N N . ILE B 1 45 ? 3.428 10.555 11 1 98.75 45 ILE B N 1
ATOM 1545 C CA . ILE B 1 45 ? 4.156 11.727 11.469 1 98.75 45 ILE B CA 1
ATOM 1546 C C . ILE B 1 45 ? 3.291 12.969 11.305 1 98.75 45 ILE B C 1
ATOM 1548 O O . ILE B 1 45 ? 2.59 13.117 10.297 1 98.75 45 ILE B O 1
ATOM 1552 N N . VAL B 1 46 ? 3.365 13.836 12.297 1 98.75 46 VAL B N 1
ATOM 1553 C CA . VAL B 1 46 ? 2.703 15.133 12.164 1 98.75 46 VAL B CA 1
ATOM 1554 C C . VAL B 1 46 ? 3.709 16.25 12.406 1 98.75 46 VAL B C 1
ATOM 1556 O O . VAL B 1 46 ? 4.734 16.047 13.055 1 98.75 46 VAL B O 1
ATOM 1559 N N . ALA B 1 47 ? 3.436 17.359 11.773 1 98.81 47 ALA B N 1
ATOM 1560 C CA . ALA B 1 47 ? 4.098 18.625 12.086 1 98.81 47 ALA B CA 1
ATOM 1561 C C . ALA B 1 47 ? 3.207 19.516 12.953 1 98.81 47 ALA B C 1
ATOM 1563 O O . ALA B 1 47 ? 2.068 19.812 12.586 1 98.81 47 ALA B O 1
ATOM 1564 N N . ILE B 1 48 ? 3.736 19.953 14.047 1 98.5 48 ILE B N 1
ATOM 1565 C CA . ILE B 1 48 ? 2.965 20.75 14.992 1 98.5 48 ILE B CA 1
ATOM 1566 C C . ILE B 1 48 ? 3.564 22.156 15.094 1 98.5 48 ILE B C 1
ATOM 1568 O O . ILE B 1 48 ? 4.77 22.312 15.305 1 98.5 48 ILE B O 1
ATOM 1572 N N . ILE B 1 49 ? 2.73 23.125 14.859 1 97.69 49 ILE B N 1
ATOM 1573 C CA . ILE B 1 49 ? 3.074 24.531 14.992 1 97.69 49 ILE B CA 1
ATOM 1574 C C . ILE B 1 49 ? 2.07 25.234 15.914 1 97.69 49 ILE B C 1
ATOM 1576 O O . ILE B 1 49 ? 0.869 25.234 15.641 1 97.69 49 ILE B O 1
ATOM 1580 N N . ASP B 1 50 ? 2.559 25.812 17.016 1 94.88 50 ASP B N 1
ATOM 1581 C CA . ASP B 1 50 ? 1.705 26.5 17.969 1 94.88 50 ASP B CA 1
ATOM 1582 C C . ASP B 1 50 ? 0.548 25.609 18.422 1 94.88 50 ASP B C 1
ATOM 1584 O O . ASP B 1 50 ? -0.611 26.016 18.391 1 94.88 50 ASP B O 1
ATOM 1588 N N . GLU B 1 51 ? 0.821 24.344 18.625 1 94.06 51 GLU B N 1
ATOM 1589 C CA . GLU B 1 51 ? -0.076 23.344 19.203 1 94.06 51 GLU B CA 1
ATOM 1590 C C . GLU B 1 51 ? -1.132 22.906 18.188 1 94.06 51 GLU B C 1
ATOM 1592 O O . GLU B 1 51 ? -2.121 22.266 18.562 1 94.06 51 GLU B O 1
ATOM 1597 N N . ILE B 1 52 ? -0.892 23.25 16.953 1 96.25 52 ILE B N 1
ATOM 1598 C CA . ILE B 1 52 ? -1.799 22.875 15.867 1 96.25 52 ILE B CA 1
ATOM 1599 C C . ILE B 1 52 ? -1.089 21.922 14.906 1 96.25 52 ILE B C 1
ATOM 1601 O O . ILE B 1 52 ? 0.064 22.156 14.531 1 96.25 52 ILE B O 1
ATOM 1605 N N . VAL B 1 53 ? -1.76 20.844 14.609 1 98.44 53 VAL B N 1
ATOM 1606 C CA . VAL B 1 53 ? -1.22 19.984 13.562 1 98.44 53 VAL B CA 1
ATOM 1607 C C . VAL B 1 53 ? -1.314 20.688 12.211 1 98.44 53 VAL B C 1
ATOM 1609 O O . VAL B 1 53 ? -2.412 20.922 11.703 1 98.44 53 VAL B O 1
ATOM 1612 N N . ALA B 1 54 ? -0.167 21.016 11.664 1 98.56 54 ALA B N 1
ATOM 1613 C CA . ALA B 1 54 ? -0.084 21.781 10.43 1 98.56 54 ALA B CA 1
ATOM 1614 C C . ALA B 1 54 ? 0.178 20.875 9.227 1 98.56 54 ALA B C 1
ATOM 1616 O O . ALA B 1 54 ? 0.025 21.297 8.078 1 98.56 54 ALA B O 1
ATOM 1617 N N . GLY B 1 55 ? 0.582 19.656 9.469 1 98.69 55 GLY B N 1
ATOM 1618 C CA . GLY B 1 55 ? 0.873 18.688 8.422 1 98.69 55 GLY B CA 1
ATOM 1619 C C . GLY B 1 55 ? 0.846 17.25 8.906 1 98.69 55 GLY B C 1
ATOM 1620 O O . GLY B 1 55 ? 0.915 17 10.109 1 98.69 55 GLY B O 1
ATOM 1621 N N . GLN B 1 56 ? 0.69 16.359 7.957 1 98.75 56 GLN B N 1
ATOM 1622 C CA . GLN B 1 56 ? 0.732 14.922 8.25 1 98.75 56 GLN B CA 1
ATOM 1623 C C . GLN B 1 56 ? 1.483 14.164 7.164 1 98.75 56 GLN B C 1
ATOM 1625 O O . GLN B 1 56 ? 1.553 14.609 6.016 1 98.75 56 GLN B O 1
ATOM 1630 N N . CYS B 1 57 ? 2.082 13.102 7.512 1 98.69 57 CYS B N 1
ATOM 1631 C CA . CYS B 1 57 ? 2.691 12.094 6.648 1 98.69 57 CYS B CA 1
ATOM 1632 C C . CYS B 1 57 ? 2.355 10.688 7.133 1 98.69 57 CYS B C 1
ATOM 1634 O O . CYS B 1 57 ? 2.668 10.328 8.266 1 98.69 57 CYS B O 1
ATOM 1636 N N . ALA B 1 58 ? 1.68 9.953 6.324 1 98.62 58 ALA B N 1
ATOM 1637 C CA . ALA B 1 58 ? 1.228 8.602 6.668 1 98.62 58 ALA B CA 1
ATOM 1638 C C . ALA B 1 58 ? 1.884 7.562 5.766 1 98.62 58 ALA B C 1
ATOM 1640 O O . ALA B 1 58 ? 2.096 7.805 4.574 1 98.62 58 ALA B O 1
ATOM 1641 N N . ALA B 1 59 ? 2.219 6.406 6.359 1 98.69 59 ALA B N 1
ATOM 1642 C CA . ALA B 1 59 ? 2.912 5.375 5.598 1 98.69 59 ALA B CA 1
ATOM 1643 C C . ALA B 1 59 ? 2.561 3.982 6.113 1 98.69 59 ALA B C 1
ATOM 1645 O O . ALA B 1 59 ? 2.066 3.836 7.23 1 98.69 59 ALA B O 1
ATOM 1646 N N . VAL B 1 60 ? 2.777 3.018 5.293 1 98.25 60 VAL B N 1
ATOM 1647 C CA . VAL B 1 60 ? 2.576 1.619 5.656 1 98.25 60 VAL B CA 1
ATOM 1648 C C . VAL B 1 60 ? 3.721 0.771 5.105 1 98.25 60 VAL B C 1
ATOM 1650 O O . VAL B 1 60 ? 4.191 1 3.99 1 98.25 60 VAL B O 1
ATOM 1653 N N . ILE B 1 61 ? 4.188 -0.2 5.867 1 97.94 61 ILE B N 1
ATOM 1654 C CA . ILE B 1 61 ? 5.219 -1.123 5.41 1 97.94 61 ILE B CA 1
ATOM 1655 C C . ILE B 1 61 ? 4.605 -2.17 4.484 1 97.94 61 ILE B C 1
ATOM 1657 O O . ILE B 1 61 ? 3.58 -2.773 4.816 1 97.94 61 ILE B O 1
ATOM 1661 N N . HIS B 1 62 ? 5.23 -2.34 3.391 1 97.56 62 HIS B N 1
ATOM 1662 C CA . HIS B 1 62 ? 4.895 -3.363 2.406 1 97.56 62 HIS B CA 1
ATOM 1663 C C . HIS B 1 62 ? 5.973 -4.441 2.34 1 97.56 62 HIS B C 1
ATOM 1665 O O . HIS B 1 62 ? 7.094 -4.176 1.898 1 97.56 62 HIS B O 1
ATOM 1671 N N . ARG B 1 63 ? 5.625 -5.629 2.732 1 97.81 63 ARG B N 1
ATOM 1672 C CA . ARG B 1 63 ? 6.559 -6.75 2.697 1 97.81 63 ARG B CA 1
ATOM 1673 C C . ARG B 1 63 ? 6.344 -7.605 1.452 1 97.81 63 ARG B C 1
ATOM 1675 O O . ARG B 1 63 ? 5.262 -7.59 0.862 1 97.81 63 ARG B O 1
ATOM 1682 N N . HIS B 1 64 ? 7.344 -8.305 1.108 1 97.25 64 HIS B N 1
ATOM 1683 C CA . HIS B 1 64 ? 7.324 -9.18 -0.057 1 97.25 64 HIS B CA 1
ATOM 1684 C C . HIS B 1 64 ? 8.078 -10.477 0.217 1 97.25 64 HIS B C 1
ATOM 1686 O O . HIS B 1 64 ? 9.094 -10.477 0.914 1 97.25 64 HIS B O 1
ATOM 1692 N N . PRO B 1 65 ? 7.602 -11.539 -0.38 1 96.94 65 PRO B N 1
ATOM 1693 C CA . PRO B 1 65 ? 8.328 -12.805 -0.203 1 96.94 65 PRO B CA 1
ATOM 1694 C C . PRO B 1 65 ? 9.609 -12.867 -1.028 1 96.94 65 PRO B C 1
ATOM 1696 O O . PRO B 1 65 ? 10.523 -13.625 -0.701 1 96.94 65 PRO B O 1
ATOM 1699 N N . ASP B 1 66 ? 9.711 -12.07 -2.143 1 97.12 66 ASP B N 1
ATOM 1700 C CA . ASP B 1 66 ? 10.797 -12.273 -3.1 1 97.12 66 ASP B CA 1
ATOM 1701 C C . ASP B 1 66 ? 11.594 -10.992 -3.311 1 97.12 66 ASP B C 1
ATOM 1703 O O . ASP B 1 66 ? 12.445 -10.922 -4.199 1 97.12 66 ASP B O 1
ATOM 1707 N N . LYS B 1 67 ? 11.359 -9.922 -2.572 1 96.81 67 LYS B N 1
ATOM 1708 C CA . LYS B 1 67 ? 12.125 -8.68 -2.652 1 96.81 67 LYS B CA 1
ATOM 1709 C C . LYS B 1 67 ? 12.164 -7.965 -1.304 1 96.81 67 LYS B C 1
ATOM 1711 O O . LYS B 1 67 ? 11.625 -8.469 -0.314 1 96.81 67 LYS B O 1
ATOM 1716 N N . VAL B 1 68 ? 12.805 -6.863 -1.256 1 96.38 68 VAL B N 1
ATOM 1717 C CA . VAL B 1 68 ? 13.031 -6.129 -0.016 1 96.38 68 VAL B CA 1
ATOM 1718 C C . VAL B 1 68 ? 11.727 -5.508 0.466 1 96.38 68 VAL B C 1
ATOM 1720 O O . VAL B 1 68 ? 10.812 -5.27 -0.33 1 96.38 68 VAL B O 1
ATOM 1723 N N . SER B 1 69 ? 11.688 -5.297 1.762 1 97.31 69 SER B N 1
ATOM 1724 C CA . SER B 1 69 ? 10.562 -4.562 2.318 1 97.31 69 SER B CA 1
ATOM 1725 C C . SER B 1 69 ? 10.625 -3.086 1.949 1 97.31 69 SER B C 1
ATOM 1727 O O . SER B 1 69 ? 11.703 -2.49 1.938 1 97.31 69 SER B O 1
ATOM 1729 N N . GLU B 1 70 ? 9.469 -2.586 1.692 1 97.88 70 GLU B N 1
ATOM 1730 C CA . GLU B 1 70 ? 9.359 -1.195 1.265 1 97.88 70 GLU B CA 1
ATOM 1731 C C . GLU B 1 70 ? 8.445 -0.401 2.189 1 97.88 70 GLU B C 1
ATOM 1733 O O . GLU B 1 70 ? 7.566 -0.97 2.838 1 97.88 70 GLU B O 1
ATOM 1738 N N . LEU B 1 71 ? 8.758 0.856 2.311 1 98.44 71 LEU B N 1
ATOM 1739 C CA . LEU B 1 71 ? 7.852 1.801 2.953 1 98.44 71 LEU B CA 1
ATOM 1740 C C . LEU B 1 71 ? 7.016 2.543 1.916 1 98.44 71 LEU B C 1
ATOM 1742 O O . LEU B 1 71 ? 7.559 3.227 1.047 1 98.44 71 LEU B O 1
ATOM 1746 N N . TYR B 1 72 ? 5.727 2.373 1.948 1 98.25 72 TYR B N 1
ATOM 1747 C CA . TYR B 1 72 ? 4.816 3.107 1.078 1 98.25 72 TYR B CA 1
ATOM 1748 C C . TYR B 1 72 ? 4.328 4.383 1.752 1 98.25 72 TYR B C 1
ATOM 1750 O O . TYR B 1 72 ? 3.588 4.332 2.736 1 98.25 72 TYR B O 1
ATOM 1758 N N . ILE B 1 73 ? 4.746 5.52 1.252 1 98.25 73 ILE B N 1
ATOM 1759 C CA . ILE B 1 73 ? 4.234 6.809 1.696 1 98.25 73 ILE B CA 1
ATOM 1760 C C . ILE B 1 73 ? 2.873 7.074 1.056 1 98.25 73 ILE B C 1
ATOM 1762 O O . ILE B 1 73 ? 2.789 7.375 -0.138 1 98.25 73 ILE B O 1
ATOM 1766 N N . ASP B 1 74 ? 1.896 7.055 1.858 1 96.38 74 ASP B N 1
ATOM 1767 C CA . ASP B 1 74 ? 0.518 7.086 1.378 1 96.38 74 ASP B CA 1
ATOM 1768 C C . ASP B 1 74 ? 0.023 8.523 1.223 1 96.38 74 ASP B C 1
ATOM 1770 O O . ASP B 1 74 ? -0.728 8.828 0.294 1 96.38 74 ASP B O 1
ATOM 1774 N N . GLU B 1 75 ? 0.368 9.328 2.207 1 96.94 75 GLU B N 1
ATOM 1775 C CA . GLU B 1 75 ? -0.118 10.703 2.238 1 96.94 75 GLU B CA 1
ATOM 1776 C C . GLU B 1 75 ? 0.956 11.656 2.756 1 96.94 75 GLU B C 1
ATOM 1778 O O . GLU B 1 75 ? 1.665 11.344 3.713 1 96.94 75 GLU B O 1
ATOM 1783 N N . VAL B 1 76 ? 1.042 12.727 2.107 1 97.88 76 VAL B N 1
ATOM 1784 C CA . VAL B 1 76 ? 1.767 13.898 2.596 1 97.88 76 VAL B CA 1
ATOM 1785 C C . VAL B 1 76 ? 0.909 15.148 2.416 1 97.88 76 VAL B C 1
ATOM 1787 O O . VAL B 1 76 ? 0.544 15.5 1.292 1 97.88 76 VAL B O 1
ATOM 1790 N N . GLY B 1 77 ? 0.522 15.727 3.533 1 97.62 77 GLY B N 1
ATOM 1791 C CA . GLY B 1 77 ? -0.303 16.922 3.48 1 97.62 77 GLY B CA 1
ATOM 1792 C C . GLY B 1 77 ? 0.172 18.016 4.418 1 97.62 77 GLY B C 1
ATOM 1793 O O . GLY B 1 77 ? 0.559 17.734 5.559 1 97.62 77 GLY B O 1
ATOM 1794 N N . VAL B 1 78 ? 0.221 19.203 3.914 1 98.31 78 VAL B N 1
ATOM 1795 C CA . VAL B 1 78 ? 0.515 20.391 4.703 1 98.31 78 VAL B CA 1
ATOM 1796 C C . VAL B 1 78 ? -0.558 21.453 4.457 1 98.31 78 VAL B C 1
ATOM 1798 O O . VAL B 1 78 ? -0.928 21.719 3.311 1 98.31 78 VAL B O 1
ATOM 1801 N N . ALA B 1 79 ? -1.051 22.062 5.547 1 98.25 79 ALA B N 1
ATOM 1802 C CA . ALA B 1 79 ? -2.061 23.109 5.406 1 98.25 79 ALA B CA 1
ATOM 1803 C C . ALA B 1 79 ? -1.53 24.281 4.578 1 98.25 79 ALA B C 1
ATOM 1805 O O . ALA B 1 79 ? -0.369 24.672 4.715 1 98.25 79 ALA B O 1
ATOM 1806 N N . PRO B 1 80 ? -2.404 24.906 3.816 1 97.5 80 PRO B N 1
ATOM 1807 C CA . PRO B 1 80 ? -1.985 25.922 2.861 1 97.5 80 PRO B CA 1
ATOM 1808 C C . PRO B 1 80 ? -1.178 27.047 3.514 1 97.5 80 PRO B C 1
ATOM 1810 O O . PRO B 1 80 ? -0.122 27.438 3.004 1 97.5 80 PRO B O 1
ATOM 1813 N N . PRO B 1 81 ? -1.518 27.531 4.688 1 96.81 81 PRO B N 1
ATOM 1814 C CA . PRO B 1 81 ? -0.75 28.641 5.277 1 96.81 81 PRO B CA 1
ATOM 1815 C C . PRO B 1 81 ? 0.67 28.219 5.656 1 96.81 81 PRO B C 1
ATOM 1817 O O . PRO B 1 81 ? 1.518 29.078 5.91 1 96.81 81 PRO B O 1
ATOM 1820 N N . PHE B 1 82 ? 0.913 26.969 5.684 1 97.31 82 PHE B N 1
ATOM 1821 C CA . PHE B 1 82 ? 2.193 26.484 6.184 1 97.31 82 PHE B CA 1
ATOM 1822 C C . PHE B 1 82 ? 3.012 25.859 5.066 1 97.31 82 PHE B C 1
ATOM 1824 O O . PHE B 1 82 ? 4.066 25.266 5.312 1 97.31 82 PHE B O 1
ATOM 1831 N N . GLN B 1 83 ? 2.564 25.922 3.859 1 96.56 83 GLN B N 1
ATOM 1832 C CA . GLN B 1 83 ? 3.256 25.312 2.729 1 96.56 83 GLN B CA 1
ATOM 1833 C C . GLN B 1 83 ? 4.469 26.141 2.314 1 96.56 83 GLN B C 1
ATOM 1835 O O . GLN B 1 83 ? 4.637 27.281 2.766 1 96.56 83 GLN B O 1
ATOM 1840 N N . ARG B 1 84 ? 5.363 25.484 1.588 1 95.19 84 ARG B N 1
ATOM 1841 C CA . ARG B 1 84 ? 6.566 26.094 1.035 1 95.19 84 ARG B CA 1
ATOM 1842 C C . ARG B 1 84 ? 7.504 26.562 2.145 1 95.19 84 ARG B C 1
ATOM 1844 O O . ARG B 1 84 ? 8.164 27.594 2.014 1 95.19 84 ARG B O 1
ATOM 1851 N N . GLN B 1 85 ? 7.473 25.828 3.242 1 95.94 85 GLN B N 1
ATOM 1852 C CA . GLN B 1 85 ? 8.336 26.141 4.379 1 95.94 85 GLN B CA 1
ATOM 1853 C C . GLN B 1 85 ? 9.18 24.938 4.77 1 95.94 85 GLN B C 1
ATOM 1855 O O . GLN B 1 85 ? 9.742 24.891 5.867 1 95.94 85 GLN B O 1
ATOM 1860 N N . GLY B 1 86 ? 9.164 23.922 3.936 1 96.75 86 GLY B N 1
ATOM 1861 C CA . GLY B 1 86 ? 10.016 22.766 4.137 1 96.75 86 GLY B CA 1
ATOM 1862 C C . GLY B 1 86 ? 9.414 21.734 5.066 1 96.75 86 GLY B C 1
ATOM 1863 O O . GLY B 1 86 ? 10.07 20.75 5.422 1 96.75 86 GLY B O 1
ATOM 1864 N N . ILE B 1 87 ? 8.188 21.906 5.445 1 98.06 87 ILE B N 1
ATOM 1865 C CA . ILE B 1 87 ? 7.539 21.047 6.43 1 98.06 87 ILE B CA 1
ATOM 1866 C C . ILE B 1 87 ? 7.387 19.625 5.859 1 98.06 87 ILE B C 1
ATOM 1868 O O . ILE B 1 87 ? 7.699 18.641 6.531 1 98.06 87 ILE B O 1
ATOM 1872 N N . ALA B 1 88 ? 6.938 19.516 4.645 1 98.44 88 ALA B N 1
ATOM 1873 C CA . ALA B 1 88 ? 6.758 18.203 4.02 1 98.44 88 ALA B CA 1
ATOM 1874 C C . ALA B 1 88 ? 8.078 17.438 3.955 1 98.44 88 ALA B C 1
ATOM 1876 O O . ALA B 1 88 ? 8.125 16.25 4.238 1 98.44 88 ALA B O 1
ATOM 1877 N N . ARG B 1 89 ? 9.086 18.172 3.615 1 98 89 ARG B N 1
ATOM 1878 C CA . ARG B 1 89 ? 10.406 17.562 3.539 1 98 89 ARG B CA 1
ATOM 1879 C C . ARG B 1 89 ? 10.844 17.016 4.898 1 98 89 ARG B C 1
ATOM 1881 O O . ARG B 1 89 ? 11.367 15.914 4.996 1 98 89 ARG B O 1
ATOM 1888 N N . LYS B 1 90 ? 10.68 17.766 5.918 1 98.25 90 LYS B N 1
ATOM 1889 C CA . LYS B 1 90 ? 11.039 17.359 7.27 1 98.25 90 LYS B CA 1
ATOM 1890 C C . LYS B 1 90 ? 10.25 16.109 7.695 1 98.25 90 LYS B C 1
ATOM 1892 O O . LYS B 1 90 ? 10.805 15.211 8.328 1 98.25 90 LYS B O 1
ATOM 1897 N N . MET B 1 91 ? 8.969 16.094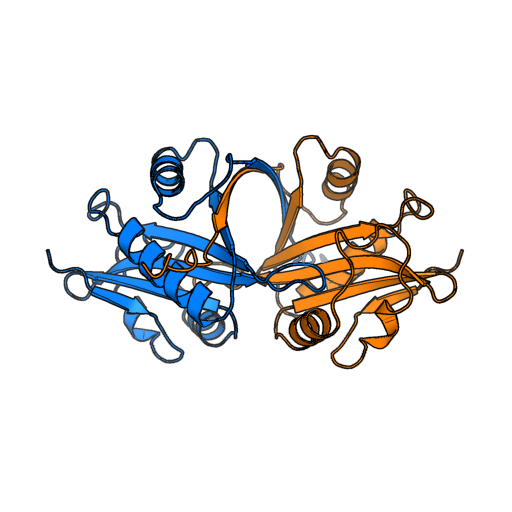 7.352 1 98.69 91 MET B N 1
ATOM 1898 C CA . MET B 1 91 ? 8.148 14.945 7.699 1 98.69 91 MET B CA 1
ATOM 1899 C C . MET B 1 91 ? 8.609 13.703 6.945 1 98.69 91 MET B C 1
ATOM 1901 O O . MET B 1 91 ? 8.695 12.617 7.52 1 98.69 91 MET B O 1
ATOM 1905 N N . LEU B 1 92 ? 8.93 13.852 5.668 1 98.56 92 LEU B N 1
ATOM 1906 C CA . LEU B 1 92 ? 9.422 12.734 4.867 1 98.56 92 LEU B CA 1
ATOM 1907 C C . LEU B 1 92 ? 10.75 12.219 5.414 1 98.56 92 LEU B C 1
ATOM 1909 O O . LEU B 1 92 ? 10.969 11.008 5.461 1 98.56 92 LEU B O 1
ATOM 1913 N N . ASP B 1 93 ? 11.641 13.148 5.832 1 98.38 93 ASP B N 1
ATOM 1914 C CA . ASP B 1 93 ? 12.898 12.742 6.445 1 98.38 93 ASP B CA 1
ATOM 1915 C C . ASP B 1 93 ? 12.656 11.836 7.652 1 98.38 93 ASP B C 1
ATOM 1917 O O . ASP B 1 93 ? 13.266 10.773 7.766 1 98.38 93 ASP B O 1
ATOM 1921 N N . ALA B 1 94 ? 11.789 12.25 8.5 1 98.75 94 ALA B N 1
ATOM 1922 C CA . ALA B 1 94 ? 11.469 11.484 9.695 1 98.75 94 ALA B CA 1
ATOM 1923 C C . ALA B 1 94 ? 10.836 10.141 9.336 1 98.75 94 ALA B C 1
ATOM 1925 O O . ALA B 1 94 ? 11.148 9.117 9.945 1 98.75 94 ALA B O 1
ATOM 1926 N N . MET B 1 95 ? 9.969 10.156 8.352 1 98.75 95 MET B N 1
ATOM 1927 C CA . MET B 1 95 ? 9.281 8.93 7.945 1 98.75 95 MET B CA 1
ATOM 1928 C C . MET B 1 95 ? 10.258 7.922 7.355 1 98.75 95 MET B C 1
ATOM 1930 O O . MET B 1 95 ? 10.164 6.727 7.629 1 98.75 95 MET B O 1
ATOM 1934 N N . PHE B 1 96 ? 11.188 8.391 6.531 1 98.56 96 PHE B N 1
ATOM 1935 C CA . PHE B 1 96 ? 12.18 7.504 5.938 1 98.56 96 PHE B CA 1
ATOM 1936 C C . PHE B 1 96 ? 13.062 6.883 7.016 1 98.56 96 PHE B C 1
ATOM 1938 O O . PHE B 1 96 ? 13.461 5.723 6.906 1 98.56 96 PHE B O 1
ATOM 1945 N N . GLU B 1 97 ? 13.375 7.629 8.047 1 98.25 97 GLU B N 1
ATOM 1946 C CA . GLU B 1 97 ? 14.141 7.074 9.164 1 98.25 97 GLU B CA 1
ATOM 1947 C C . GLU B 1 97 ? 13.367 5.957 9.852 1 98.25 97 GLU B C 1
ATOM 1949 O O . GLU B 1 97 ? 13.945 4.934 10.234 1 98.25 97 GLU B O 1
ATOM 1954 N N . ILE B 1 98 ? 12.094 6.113 10.016 1 98.19 98 ILE B N 1
ATOM 1955 C CA . ILE B 1 98 ? 11.25 5.059 10.57 1 98.19 98 ILE B CA 1
ATOM 1956 C C . ILE B 1 98 ? 11.312 3.822 9.68 1 98.19 98 ILE B C 1
ATOM 1958 O O . ILE B 1 98 ? 11.422 2.697 10.172 1 98.19 98 ILE B O 1
ATOM 1962 N N . GLY B 1 99 ? 11.195 4.051 8.344 1 98 99 GLY B N 1
ATOM 1963 C CA . GLY B 1 99 ? 11.344 2.943 7.414 1 98 99 GLY B CA 1
ATOM 1964 C C . GLY B 1 99 ? 12.641 2.18 7.594 1 98 99 GLY B C 1
ATOM 1965 O O . GLY B 1 99 ? 12.641 0.949 7.66 1 98 99 GLY B O 1
ATOM 1966 N N . ARG B 1 100 ? 13.742 2.936 7.75 1 97.81 100 ARG B N 1
ATOM 1967 C CA . ARG B 1 100 ? 15.047 2.32 7.969 1 97.81 100 ARG B CA 1
ATOM 1968 C C . ARG B 1 100 ? 15.062 1.523 9.266 1 97.81 100 ARG B C 1
ATOM 1970 O O . ARG B 1 100 ? 15.547 0.389 9.297 1 97.81 100 ARG B O 1
ATOM 1977 N N . GLU B 1 101 ? 14.531 2.076 10.281 1 97.19 101 GLU B N 1
ATOM 1978 C CA . GLU B 1 101 ? 14.508 1.445 11.594 1 97.19 101 GLU B CA 1
ATOM 1979 C C . GLU B 1 101 ? 13.711 0.144 11.57 1 97.19 101 GLU B C 1
ATOM 1981 O O . GLU B 1 101 ? 13.938 -0.749 12.383 1 97.19 101 GLU B O 1
ATOM 1986 N N . HIS B 1 102 ? 12.828 0.051 10.633 1 96.25 102 HIS B N 1
ATOM 1987 C CA . HIS B 1 102 ? 11.969 -1.128 10.562 1 96.25 102 HIS B CA 1
ATOM 1988 C C . HIS B 1 102 ? 12.391 -2.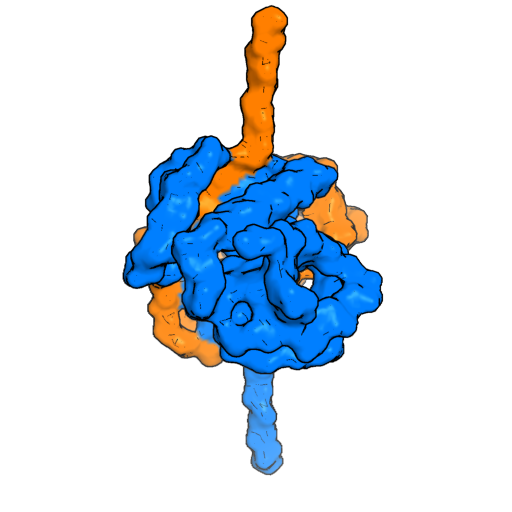043 9.414 1 96.25 102 HIS B C 1
ATOM 1990 O O . HIS B 1 102 ? 11.594 -2.854 8.938 1 96.25 102 HIS B O 1
ATOM 1996 N N . GLY B 1 103 ? 13.547 -1.786 8.891 1 95.81 103 GLY B N 1
ATOM 1997 C CA . GLY B 1 103 ? 14.172 -2.738 7.988 1 95.81 103 GLY B CA 1
ATOM 1998 C C . GLY B 1 103 ? 13.797 -2.521 6.535 1 95.81 103 GLY B C 1
ATOM 1999 O O . GLY B 1 103 ? 14.094 -3.357 5.68 1 95.81 103 GLY B O 1
ATOM 2000 N N . CYS B 1 104 ? 13.109 -1.477 6.207 1 97.88 104 CYS B N 1
ATOM 2001 C CA . CYS B 1 104 ? 12.828 -1.167 4.809 1 97.88 104 CYS B CA 1
ATOM 2002 C C . CYS B 1 104 ? 14.102 -0.745 4.082 1 97.88 104 CYS B C 1
ATOM 2004 O O . CYS B 1 104 ? 14.906 0.014 4.621 1 97.88 104 CYS B O 1
ATOM 2006 N N . GLU B 1 105 ? 14.234 -1.26 2.898 1 97.94 105 GLU B N 1
ATOM 2007 C CA . GLU B 1 105 ? 15.398 -0.888 2.094 1 97.94 105 GLU B CA 1
ATOM 2008 C C . GLU B 1 105 ? 15.008 0.086 0.984 1 97.94 105 GLU B C 1
ATOM 2010 O O . GLU B 1 105 ? 15.875 0.701 0.36 1 97.94 105 GLU B O 1
ATOM 2015 N N . GLU B 1 106 ? 13.742 0.177 0.76 1 98 106 GLU B N 1
ATOM 2016 C CA . GLU B 1 106 ? 13.203 1.119 -0.215 1 98 106 GLU B CA 1
ATOM 2017 C C . GLU B 1 106 ? 11.969 1.828 0.33 1 98 106 GLU B C 1
ATOM 2019 O O . GLU B 1 106 ? 11.352 1.366 1.296 1 98 106 GLU B O 1
ATOM 2024 N N . ALA B 1 107 ? 11.68 2.961 -0.239 1 98.38 107 ALA B N 1
ATOM 2025 C CA . ALA B 1 107 ? 10.422 3.676 -0.04 1 98.38 107 ALA B CA 1
ATOM 2026 C C . ALA B 1 107 ? 9.836 4.141 -1.372 1 98.38 107 ALA B C 1
ATOM 2028 O O . ALA B 1 107 ? 10.57 4.367 -2.334 1 98.38 107 ALA B O 1
ATOM 2029 N N . TRP B 1 108 ? 8.523 4.191 -1.427 1 97.44 108 TRP B N 1
ATOM 2030 C CA . TRP B 1 108 ? 7.945 4.742 -2.65 1 97.44 108 TRP B CA 1
ATOM 2031 C C . TRP B 1 108 ? 6.766 5.652 -2.334 1 97.44 108 TRP B C 1
ATOM 2033 O O . TRP B 1 108 ? 6.18 5.566 -1.252 1 97.44 108 TRP B O 1
ATOM 2043 N N . VAL B 1 109 ? 6.57 6.594 -3.213 1 97.31 109 VAL B N 1
ATOM 2044 C CA . VAL B 1 109 ? 5.465 7.543 -3.182 1 97.31 109 VAL B CA 1
ATOM 2045 C C . VAL B 1 109 ? 4.875 7.691 -4.582 1 97.31 109 VAL B C 1
ATOM 2047 O O . VAL B 1 109 ? 5.543 7.406 -5.578 1 97.31 109 VAL B O 1
ATOM 2050 N N . GLY B 1 110 ? 3.641 8.016 -4.625 1 95.31 110 GLY B N 1
ATOM 2051 C CA . GLY B 1 110 ? 2.959 8.328 -5.871 1 95.31 110 GLY B CA 1
ATOM 2052 C C . GLY B 1 110 ? 2.109 9.586 -5.789 1 95.31 110 GLY B C 1
ATOM 2053 O O . GLY B 1 110 ? 1.695 9.992 -4.699 1 95.31 110 GLY B O 1
ATOM 2054 N N . THR B 1 111 ? 1.925 10.211 -6.859 1 96.81 111 THR B N 1
ATOM 2055 C CA . THR B 1 111 ? 1.068 11.391 -6.953 1 96.81 111 THR B CA 1
ATOM 2056 C C . THR B 1 111 ? 0.548 11.562 -8.375 1 96.81 111 THR B C 1
ATOM 2058 O O . THR B 1 111 ? 1.057 10.945 -9.312 1 96.81 111 THR B O 1
ATOM 2061 N N . GLU B 1 112 ? -0.435 12.422 -8.523 1 95.81 112 GLU B N 1
ATOM 2062 C CA . GLU B 1 112 ? -0.964 12.727 -9.852 1 95.81 112 GLU B CA 1
ATOM 2063 C C . GLU B 1 112 ? 0.087 13.406 -10.719 1 95.81 112 GLU B C 1
ATOM 2065 O O . GLU B 1 112 ? 0.954 14.125 -10.211 1 95.81 112 GLU B O 1
ATOM 2070 N N . HIS B 1 113 ? -0.052 13.219 -12.016 1 94.31 113 HIS B N 1
ATOM 2071 C CA . HIS B 1 113 ? 0.901 13.781 -12.969 1 94.31 113 HIS B CA 1
ATOM 2072 C C . HIS B 1 113 ? 0.923 15.305 -12.906 1 94.31 113 HIS B C 1
ATOM 2074 O O . HIS B 1 113 ? 1.968 15.922 -13.117 1 94.31 113 HIS B O 1
ATOM 2080 N N . ASP B 1 114 ? -0.17 15.891 -12.562 1 95.88 114 ASP B N 1
ATOM 2081 C CA . ASP B 1 114 ? -0.274 17.344 -12.609 1 95.88 114 ASP B CA 1
ATOM 2082 C C . ASP B 1 114 ? -0.025 17.953 -11.234 1 95.88 114 ASP B C 1
ATOM 2084 O O . ASP B 1 114 ? -0.15 19.172 -11.055 1 95.88 114 ASP B O 1
ATOM 2088 N N . ASN B 1 115 ? 0.303 17.141 -10.297 1 95.88 115 ASN B N 1
ATOM 2089 C CA . ASN B 1 115 ? 0.66 17.641 -8.969 1 95.88 115 ASN B CA 1
ATOM 2090 C C . ASN B 1 115 ? 2.115 18.094 -8.922 1 95.88 115 ASN B C 1
ATOM 2092 O O . ASN B 1 115 ? 2.951 17.438 -8.289 1 95.88 115 ASN B O 1
ATOM 2096 N N . GLU B 1 116 ? 2.373 19.266 -9.43 1 95.75 116 GLU B N 1
ATOM 2097 C CA . GLU B 1 116 ? 3.729 19.766 -9.641 1 95.75 116 GLU B CA 1
ATOM 2098 C C . GLU B 1 116 ? 4.461 19.969 -8.32 1 95.75 116 GLU B C 1
ATOM 2100 O O . GLU B 1 116 ? 5.629 19.594 -8.188 1 95.75 116 GLU B O 1
ATOM 2105 N N . PRO B 1 117 ? 3.791 20.516 -7.301 1 95.12 117 PRO B N 1
ATOM 2106 C CA . PRO B 1 117 ? 4.5 20.703 -6.035 1 95.12 117 PRO B CA 1
ATOM 2107 C C . PRO B 1 117 ? 4.961 19.391 -5.418 1 95.12 117 PRO B C 1
ATOM 2109 O O . PRO B 1 117 ? 6.09 19.281 -4.93 1 95.12 117 PRO B O 1
ATOM 2112 N N . ALA B 1 118 ? 4.082 18.406 -5.453 1 96.44 118 ALA B N 1
ATOM 2113 C CA . ALA B 1 118 ? 4.453 17.094 -4.914 1 96.44 118 ALA B CA 1
ATOM 2114 C C . ALA B 1 118 ? 5.59 16.469 -5.719 1 96.44 118 ALA B C 1
ATOM 2116 O O . ALA B 1 118 ? 6.547 15.953 -5.145 1 96.44 118 ALA B O 1
ATOM 2117 N N . ARG B 1 119 ? 5.488 16.562 -7.008 1 96.5 119 ARG B N 1
ATOM 2118 C CA . ARG B 1 119 ? 6.523 15.992 -7.863 1 96.5 119 ARG B CA 1
ATOM 2119 C C . ARG B 1 119 ? 7.871 16.656 -7.613 1 96.5 119 ARG B C 1
ATOM 2121 O O . ARG B 1 119 ? 8.906 15.992 -7.555 1 96.5 119 ARG B O 1
ATOM 2128 N N . ALA B 1 120 ? 7.867 17.969 -7.5 1 96.31 120 ALA B N 1
ATOM 2129 C CA . ALA B 1 120 ? 9.102 18.703 -7.211 1 96.31 120 ALA B CA 1
ATOM 2130 C C . ALA B 1 120 ? 9.711 18.234 -5.891 1 96.31 120 ALA B C 1
ATOM 2132 O O . ALA B 1 120 ? 10.922 18.016 -5.801 1 96.31 120 ALA B O 1
ATOM 2133 N N . LEU B 1 121 ? 8.891 18.078 -4.871 1 96.75 121 LEU B N 1
ATOM 2134 C CA . LEU B 1 121 ? 9.32 17.578 -3.57 1 96.75 121 LEU B CA 1
ATOM 2135 C C . LEU B 1 121 ? 9.969 16.203 -3.707 1 96.75 121 LEU B C 1
ATOM 2137 O O . LEU B 1 121 ? 11.055 15.969 -3.18 1 96.75 121 LEU B O 1
ATOM 2141 N N . TYR B 1 122 ? 9.328 15.305 -4.457 1 97.56 122 TYR B N 1
ATOM 2142 C CA . TYR B 1 122 ? 9.781 13.922 -4.566 1 97.56 122 TYR B CA 1
ATOM 2143 C C . TYR B 1 122 ? 11.047 13.828 -5.418 1 97.56 122 TYR B C 1
ATOM 2145 O O . TYR B 1 122 ? 11.953 13.055 -5.113 1 97.56 122 TYR B O 1
ATOM 2153 N N . GLU B 1 123 ? 11.141 14.648 -6.406 1 95.94 123 GLU B N 1
ATOM 2154 C CA . GLU B 1 123 ? 12.289 14.641 -7.312 1 95.94 123 GLU B CA 1
ATOM 2155 C C . GLU B 1 123 ? 13.539 15.195 -6.633 1 95.94 123 GLU B C 1
ATOM 2157 O O . GLU B 1 123 ? 14.656 14.82 -6.98 1 95.94 123 GLU B O 1
ATOM 2162 N N . THR B 1 124 ? 13.367 16.016 -5.652 1 95.31 124 THR B N 1
ATOM 2163 C CA . THR B 1 124 ? 14.508 16.703 -5.07 1 95.31 124 THR B CA 1
ATOM 2164 C C . THR B 1 124 ? 14.93 16.047 -3.76 1 95.31 124 THR B C 1
ATOM 2166 O O . THR B 1 124 ? 15.75 16.609 -3.02 1 95.31 124 THR B O 1
ATOM 2169 N N . ARG B 1 125 ? 14.391 14.938 -3.506 1 95.62 125 ARG B N 1
ATOM 2170 C CA . ARG B 1 125 ? 14.812 14.195 -2.32 1 95.62 125 ARG B CA 1
ATOM 2171 C C . ARG B 1 125 ? 16.297 13.852 -2.391 1 95.62 125 ARG B C 1
ATOM 2173 O O . ARG B 1 125 ? 16.844 13.633 -3.479 1 95.62 125 ARG B O 1
ATOM 2180 N N . LYS B 1 126 ? 16.891 13.695 -1.17 1 94.56 126 LYS B N 1
ATOM 2181 C CA . LYS B 1 126 ? 18.312 13.375 -1.089 1 94.56 126 LYS B CA 1
ATOM 2182 C C . LYS B 1 126 ? 18.562 11.883 -1.301 1 94.56 126 LYS B C 1
ATOM 2184 O O . LYS B 1 126 ? 19.672 11.477 -1.64 1 94.56 126 LYS B O 1
ATOM 2189 N N . GLU B 1 127 ? 17.625 11.047 -1.046 1 96.88 127 GLU B N 1
ATOM 2190 C CA . GLU B 1 127 ? 17.766 9.609 -1.259 1 96.88 127 GLU B CA 1
ATOM 2191 C C . GLU B 1 127 ? 17.891 9.281 -2.744 1 96.88 127 GLU B C 1
ATOM 2193 O O . GLU B 1 127 ? 17.172 9.859 -3.572 1 96.88 127 GLU B O 1
ATOM 2198 N N . PRO B 1 128 ? 18.797 8.367 -3.076 1 96 128 PRO B N 1
ATOM 2199 C CA . PRO B 1 128 ? 18.891 7.969 -4.48 1 96 128 PRO B CA 1
ATOM 2200 C C . PRO B 1 128 ? 17.594 7.398 -5.023 1 96 128 PRO B C 1
ATOM 2202 O O . PRO B 1 128 ? 16.875 6.688 -4.305 1 96 128 PRO B O 1
ATOM 2205 N N . HIS B 1 129 ? 17.25 7.793 -6.211 1 94.44 129 HIS B N 1
ATOM 2206 C CA . HIS B 1 129 ? 16.047 7.281 -6.871 1 94.44 129 HIS B CA 1
ATOM 2207 C C . HIS B 1 129 ? 16.234 7.23 -8.383 1 94.44 129 HIS B C 1
ATOM 2209 O O . HIS B 1 129 ? 17.062 7.957 -8.938 1 94.44 129 HIS B O 1
ATOM 2215 N N . GLY B 1 130 ? 15.672 6.18 -9.023 1 89.94 130 GLY B N 1
ATOM 2216 C CA . GLY B 1 130 ? 15.641 6.145 -10.477 1 89.94 130 GLY B CA 1
ATOM 2217 C C . GLY B 1 130 ? 14.633 7.105 -11.078 1 89.94 130 GLY B C 1
ATOM 2218 O O . GLY B 1 130 ? 14.172 8.031 -10.398 1 89.94 130 GLY B O 1
ATOM 2219 N N . LYS B 1 131 ? 14.414 6.957 -12.32 1 93.06 131 LYS B N 1
ATOM 2220 C CA . 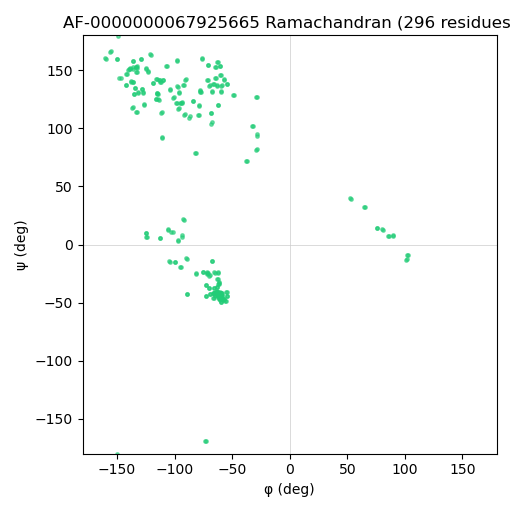LYS B 1 131 ? 13.414 7.773 -13.008 1 93.06 131 LYS B CA 1
ATOM 2221 C C . LYS B 1 131 ? 12.016 7.477 -12.477 1 93.06 131 LYS B C 1
ATOM 2223 O O . LYS B 1 131 ? 11.695 6.328 -12.156 1 93.06 131 LYS B O 1
ATOM 2228 N N . ALA B 1 132 ? 11.234 8.531 -12.414 1 95 132 ALA B N 1
ATOM 2229 C CA . ALA B 1 132 ? 9.828 8.359 -12.07 1 95 132 ALA B CA 1
ATOM 2230 C C . ALA B 1 132 ? 9.141 7.41 -13.047 1 95 132 ALA B C 1
ATOM 2232 O O . ALA B 1 132 ? 9.43 7.422 -14.25 1 95 132 ALA B O 1
ATOM 2233 N N . GLU B 1 133 ? 8.281 6.621 -12.484 1 95.06 133 GLU B N 1
ATOM 2234 C CA . GLU B 1 133 ? 7.523 5.68 -13.305 1 95.06 133 GLU B CA 1
ATOM 2235 C C . GLU B 1 133 ? 6.039 6.035 -13.328 1 95.06 133 GLU B C 1
ATOM 2237 O O . GLU B 1 133 ? 5.496 6.527 -12.336 1 95.06 133 GLU B O 1
ATOM 2242 N N . THR B 1 134 ? 5.488 5.848 -14.523 1 95.12 134 THR B N 1
ATOM 2243 C CA . THR B 1 134 ? 4.059 6.09 -14.656 1 95.12 134 THR B CA 1
ATOM 2244 C C . THR B 1 134 ? 3.277 4.781 -14.555 1 95.12 134 THR B C 1
ATOM 2246 O O . THR B 1 134 ? 3.654 3.779 -15.164 1 95.12 134 THR B O 1
ATOM 2249 N N . PHE B 1 135 ? 2.178 4.859 -13.781 1 94.81 135 PHE B N 1
ATOM 2250 C CA . PHE B 1 135 ? 1.319 3.697 -13.586 1 94.81 135 PHE B CA 1
ATOM 2251 C C . PHE B 1 135 ? -0.148 4.074 -13.75 1 94.81 135 PHE B C 1
ATOM 2253 O O . PHE B 1 135 ? -0.511 5.246 -13.625 1 94.81 135 PHE B O 1
ATOM 2260 N N . VAL B 1 136 ? -0.911 3.072 -14.141 1 95.88 136 VAL B N 1
ATOM 2261 C CA . VAL B 1 136 ? -2.363 3.209 -14.148 1 95.88 136 VAL B CA 1
ATOM 2262 C C . VAL B 1 136 ? -2.963 2.467 -12.961 1 95.88 136 VAL B C 1
ATOM 2264 O O . VAL B 1 136 ? -2.539 1.356 -12.633 1 95.88 136 VAL B O 1
ATOM 2267 N N . MET B 1 137 ? -3.869 3.146 -12.305 1 96.69 137 MET B N 1
ATOM 2268 C CA . MET B 1 137 ? -4.457 2.6 -11.086 1 96.69 137 MET B CA 1
ATOM 2269 C C . MET B 1 137 ? -5.965 2.418 -11.25 1 96.69 137 MET B C 1
ATOM 2271 O O . MET B 1 137 ? -6.633 3.252 -11.859 1 96.69 137 MET B O 1
ATOM 2275 N N . TYR B 1 138 ? -6.48 1.324 -10.75 1 97.38 138 TYR B N 1
ATOM 2276 C CA . TYR B 1 138 ? -7.906 1.016 -10.688 1 97.38 138 TYR B CA 1
ATOM 2277 C C . TYR B 1 138 ? -8.375 0.933 -9.234 1 97.38 138 TYR B C 1
ATOM 2279 O O . TYR B 1 138 ? -7.754 0.265 -8.414 1 97.38 138 TYR B O 1
ATOM 2287 N N . VAL B 1 139 ? -9.438 1.632 -8.953 1 97.62 139 VAL B N 1
ATOM 2288 C CA . VAL B 1 139 ? -10.039 1.582 -7.621 1 97.62 139 VAL B CA 1
ATOM 2289 C C . VAL B 1 139 ? -11.422 0.934 -7.695 1 97.62 139 VAL B C 1
ATOM 2291 O O . VAL B 1 139 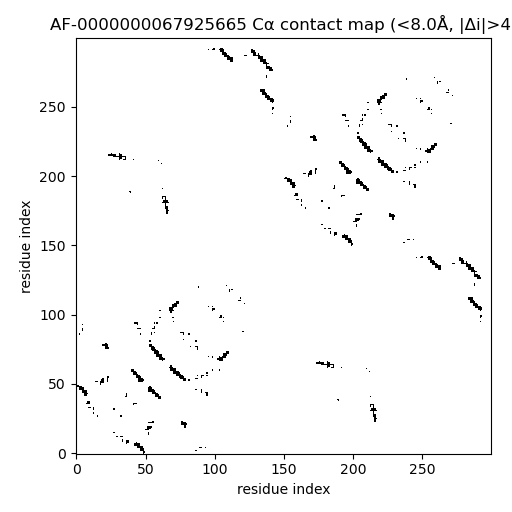? -12.281 1.39 -8.445 1 97.62 139 VAL B O 1
ATOM 2294 N N . TYR B 1 140 ? -11.609 -0.098 -6.918 1 98.12 140 TYR B N 1
ATOM 2295 C CA . TYR B 1 140 ? -12.844 -0.873 -6.918 1 98.12 140 TYR B CA 1
ATOM 2296 C C . TYR B 1 140 ? -13.633 -0.649 -5.629 1 98.12 140 TYR B C 1
ATOM 2298 O O . TYR B 1 140 ? -13.047 -0.535 -4.551 1 98.12 140 TYR B O 1
ATOM 2306 N N . ARG B 1 141 ? -14.93 -0.589 -5.754 1 97.75 141 ARG B N 1
ATOM 2307 C CA . ARG B 1 141 ? -15.805 -0.629 -4.586 1 97.75 141 ARG B CA 1
ATOM 2308 C C . ARG B 1 141 ? -16.078 -2.066 -4.152 1 97.75 141 ARG B C 1
ATOM 2310 O O . ARG B 1 141 ? -16.453 -2.904 -4.969 1 97.75 141 ARG B O 1
ATOM 2317 N N . LEU B 1 142 ? -15.773 -2.354 -2.932 1 97 142 LEU B N 1
ATOM 2318 C CA . LEU B 1 142 ? -15.938 -3.715 -2.432 1 97 142 LEU B CA 1
ATOM 2319 C C . LEU B 1 142 ? -17.281 -3.875 -1.735 1 97 142 LEU B C 1
ATOM 2321 O O . LEU B 1 142 ? -17.75 -4.996 -1.514 1 97 142 LEU B O 1
ATOM 2325 N N . ARG B 1 143 ? -17.875 -2.74 -1.347 1 85.56 143 ARG B N 1
ATOM 2326 C CA . ARG B 1 143 ? -19.172 -2.84 -0.671 1 85.56 143 ARG B CA 1
ATOM 2327 C C . ARG B 1 143 ? -20.219 -3.471 -1.583 1 85.56 143 ARG B C 1
ATOM 2329 O O . ARG B 1 143 ? -20.328 -3.105 -2.754 1 85.56 143 ARG B O 1
ATOM 2336 N N . ARG B 1 144 ? -20.812 -4.617 -1.199 1 70.12 144 ARG B N 1
ATOM 2337 C CA . ARG B 1 144 ? -21.891 -5.246 -1.952 1 70.12 144 ARG B CA 1
ATOM 2338 C C . ARG B 1 144 ? -23.156 -4.398 -1.902 1 70.12 144 ARG B C 1
ATOM 2340 O O . ARG B 1 144 ? -23.422 -3.734 -0.899 1 70.12 144 ARG B O 1
ATOM 2347 N N . GLY B 1 145 ? -23.484 -3.717 -2.984 1 54.69 145 GLY B N 1
ATOM 2348 C CA . GLY B 1 145 ? -24.766 -3.039 -2.945 1 54.69 145 GLY B CA 1
ATOM 2349 C C . GLY B 1 145 ? -25.781 -3.742 -2.066 1 54.69 145 GLY B C 1
ATOM 2350 O O . GLY B 1 145 ? -25.688 -4.949 -1.843 1 54.69 145 GLY B O 1
ATOM 2351 N N . ALA B 1 146 ? -26.469 -3 -1.02 1 44.53 146 ALA B N 1
ATOM 2352 C CA . ALA B 1 146 ? -27.672 -3.568 -0.423 1 44.53 146 ALA B CA 1
ATOM 2353 C C . ALA B 1 146 ? -28.453 -4.395 -1.441 1 44.53 146 ALA B C 1
ATOM 2355 O O . ALA B 1 146 ? -28.719 -3.932 -2.555 1 44.53 146 ALA B O 1
ATOM 2356 N N . LYS B 1 147 ? -28.422 -5.68 -1.475 1 39.41 147 LYS B N 1
ATOM 2357 C CA . LYS B 1 147 ? -29.547 -6.367 -2.102 1 39.41 147 LYS B CA 1
ATOM 2358 C C . LYS B 1 147 ? -30.844 -5.551 -1.98 1 39.41 147 LYS B C 1
ATOM 2360 O O . LYS B 1 147 ? -31.219 -5.137 -0.882 1 39.41 147 LYS B O 1
ATOM 2365 N N . GLU B 1 148 ? -31.141 -4.801 -2.967 1 33.66 148 GLU B N 1
ATOM 2366 C CA . GLU B 1 148 ? -32.562 -4.5 -2.986 1 33.66 148 GLU B CA 1
ATOM 2367 C C . GLU B 1 148 ? -33.406 -5.715 -2.568 1 33.66 148 GLU B C 1
ATOM 2369 O O . GLU B 1 148 ? -33.344 -6.758 -3.225 1 33.66 148 GLU B O 1
ATOM 2374 N N . ARG B 1 149 ? -33.375 -6.066 -1.31 1 30.5 149 ARG B N 1
ATOM 2375 C CA . ARG B 1 149 ? -34.531 -6.844 -0.91 1 30.5 149 ARG B CA 1
ATOM 2376 C C . ARG B 1 149 ? -35.75 -6.473 -1.745 1 30.5 149 ARG B C 1
ATOM 2378 O O . ARG B 1 149 ? -36.25 -5.336 -1.684 1 30.5 149 ARG B O 1
ATOM 2385 N N . ASN B 1 150 ? -35.812 -7.07 -2.982 1 24.66 150 ASN B N 1
ATOM 2386 C CA . ASN B 1 150 ? -37.219 -7.27 -3.27 1 24.66 150 ASN B CA 1
ATOM 2387 C C . ASN B 1 150 ? -37.938 -7.945 -2.105 1 24.66 150 ASN B C 1
ATOM 2389 O O . ASN B 1 150 ? -37.438 -8.914 -1.538 1 24.66 150 ASN B O 1
#

Sequence (300 aa):
MNVEIRRLHPGDDAVVMRVADAVFDEPVRPDRLAAYLNAPGHFMIVAIIDEIVAGQCAAVIHRHPDKVSELYIDEVGVAPPFQRQGIARKMLDAMFEIGREHGCEEAWVGTEHDNEPARALYETRKEPHGKAETFVMYVYRLRRGAKERNMNVEIRRLHPGDDAVVMRVADAVFDEPVRPDRLAAYLNAPGHFMIVAIIDEIVAGQCAAVIHRHPDKVSELYIDEVGVAPPFQRQGIARKMLDAMFEIGREHGCEEAWVGTEHDNEPARALYETRKEPHGKAETFVMYVYRLRRGAKERN

InterPro domains:
  IPR000182 GNAT domain [PF00583] (32-123)
  IPR000182 GNAT domain [PS51186] (3-150)
  IPR016181 Acyl-CoA N-acyltransferase [SSF55729] (1-123)

Radius of gyration: 20.09 Å; Cα contacts (8 Å, |Δi|>4): 599; chains: 2; bounding box: 75×60×44 Å